Protein AF-A0A6A2FJI4-F1 (afdb_monomer)

Mean predicted aligned error: 9.64 Å

pLDDT: mean 83.91, std 12.9, range [42.88, 96.94]

Structure (mmCIF, N/CA/C/O backbone):
data_AF-A0A6A2FJI4-F1
#
_entry.id   AF-A0A6A2FJI4-F1
#
loop_
_atom_site.group_PDB
_atom_site.id
_atom_site.type_symbol
_atom_site.label_atom_id
_atom_site.label_alt_id
_atom_site.label_comp_id
_atom_site.label_asym_id
_atom_site.label_entity_id
_atom_site.label_seq_id
_atom_site.pdbx_PDB_ins_code
_atom_site.Cartn_x
_atom_site.Cartn_y
_atom_site.Cartn_z
_atom_site.occupancy
_atom_site.B_iso_or_equiv
_atom_site.auth_seq_id
_atom_site.auth_comp_id
_atom_site.auth_asym_id
_atom_site.auth_atom_id
_atom_site.pdbx_PDB_model_num
ATOM 1 N N . MET A 1 1 ? -4.554 -25.096 54.779 1.00 56.88 1 MET A N 1
ATOM 2 C CA . MET A 1 1 ? -3.918 -25.429 53.483 1.00 56.88 1 MET A CA 1
ATOM 3 C C . MET A 1 1 ? -4.768 -25.058 52.264 1.00 56.88 1 MET A C 1
ATOM 5 O O . MET A 1 1 ? -4.231 -24.410 51.380 1.00 56.88 1 MET A O 1
ATOM 9 N N . ASN A 1 2 ? -6.082 -25.329 52.229 1.00 62.34 2 ASN A N 1
ATOM 10 C CA . ASN A 1 2 ? -6.928 -25.028 51.051 1.00 62.34 2 ASN A CA 1
ATOM 11 C C . ASN A 1 2 ? -7.016 -23.546 50.633 1.00 62.34 2 ASN A C 1
ATOM 13 O O . ASN A 1 2 ? -7.131 -23.261 49.446 1.00 62.34 2 ASN A O 1
ATOM 17 N N . LYS A 1 3 ? -6.931 -22.590 51.570 1.00 61.97 3 LYS A N 1
ATOM 18 C CA . LYS A 1 3 ? -7.016 -21.152 51.240 1.00 61.97 3 LYS A CA 1
ATOM 19 C C . LYS A 1 3 ? -5.786 -20.632 50.477 1.00 61.97 3 LYS A C 1
ATOM 21 O O . LYS A 1 3 ? -5.930 -19.768 49.625 1.00 61.97 3 LYS A O 1
ATOM 26 N N . LEU A 1 4 ? -4.601 -21.190 50.738 1.00 69.12 4 LEU A N 1
ATOM 27 C CA . LEU A 1 4 ? -3.344 -20.806 50.076 1.00 69.12 4 LEU A CA 1
ATOM 28 C C . LEU A 1 4 ? -3.299 -21.278 48.616 1.00 69.12 4 LEU A C 1
ATOM 30 O O . LEU A 1 4 ? -2.853 -20.541 47.744 1.00 69.12 4 LEU A O 1
ATOM 34 N N . ILE A 1 5 ? -3.840 -22.470 48.349 1.00 74.38 5 ILE A N 1
ATOM 35 C CA . ILE A 1 5 ? -3.966 -23.017 46.992 1.00 74.38 5 ILE A CA 1
ATOM 36 C C . ILE A 1 5 ? -4.953 -22.175 46.174 1.00 74.38 5 ILE A C 1
ATOM 38 O O . ILE A 1 5 ? -4.666 -21.837 45.031 1.00 74.38 5 ILE A O 1
ATOM 42 N N . LEU A 1 6 ? -6.076 -21.761 46.771 1.00 72.69 6 LEU A N 1
ATOM 43 C CA . LEU A 1 6 ? -7.066 -20.922 46.091 1.00 72.69 6 LEU A CA 1
ATOM 44 C C . LEU A 1 6 ? -6.489 -19.550 45.693 1.00 72.69 6 LEU A C 1
ATOM 46 O O . LEU A 1 6 ? -6.691 -19.105 44.567 1.00 72.69 6 LEU A O 1
ATOM 50 N N . PHE A 1 7 ? -5.719 -18.910 46.580 1.00 73.88 7 PHE A N 1
ATOM 51 C CA . PHE A 1 7 ? -5.035 -17.649 46.269 1.00 73.88 7 PHE A CA 1
ATOM 52 C C . PHE A 1 7 ? -3.967 -17.810 45.180 1.00 73.88 7 PHE A C 1
ATOM 54 O O . PHE A 1 7 ? -3.867 -16.955 44.302 1.00 73.88 7 PHE A O 1
ATOM 61 N N . ALA A 1 8 ? -3.212 -18.912 45.192 1.00 75.38 8 ALA A N 1
ATOM 62 C CA . ALA A 1 8 ? -2.216 -19.201 44.162 1.00 75.38 8 ALA A CA 1
ATOM 63 C C . ALA A 1 8 ? -2.857 -19.424 42.779 1.00 75.38 8 ALA A C 1
ATOM 65 O O . ALA A 1 8 ? -2.338 -18.936 41.778 1.00 75.38 8 ALA A O 1
ATOM 66 N N . VAL A 1 9 ? -4.014 -20.093 42.719 1.00 74.38 9 VAL A N 1
ATOM 67 C CA . VAL A 1 9 ? -4.762 -20.305 41.468 1.00 74.38 9 VAL A CA 1
ATOM 68 C C . VAL A 1 9 ? -5.329 -18.988 40.930 1.00 74.38 9 VAL A C 1
ATOM 70 O O . VAL A 1 9 ? -5.191 -18.707 39.743 1.00 74.38 9 VAL A O 1
ATOM 73 N N . ILE A 1 10 ? -5.900 -18.135 41.788 1.00 72.38 10 ILE A N 1
ATOM 74 C CA . ILE A 1 10 ? -6.424 -16.821 41.375 1.00 72.38 10 ILE A CA 1
ATOM 75 C C . ILE A 1 10 ? -5.291 -15.910 40.872 1.00 72.38 10 ILE A C 1
ATOM 77 O O . ILE A 1 10 ? -5.450 -15.243 39.850 1.00 72.38 10 ILE A O 1
ATOM 81 N N . ALA A 1 11 ? -4.129 -15.922 41.533 1.00 69.88 11 ALA A N 1
ATOM 82 C CA . ALA A 1 11 ? -2.954 -15.169 41.094 1.00 69.88 11 ALA A CA 1
ATOM 83 C C . ALA A 1 11 ? -2.389 -15.683 39.756 1.00 69.88 11 ALA A C 1
ATOM 85 O O . ALA A 1 11 ? -2.014 -14.879 38.905 1.00 69.88 11 ALA A O 1
ATOM 86 N N . ALA A 1 12 ? -2.382 -17.003 39.531 1.00 67.00 12 ALA A N 1
ATOM 87 C CA . ALA A 1 12 ? -1.948 -17.600 38.267 1.00 67.00 12 ALA A CA 1
ATOM 88 C C . ALA A 1 12 ? -2.896 -17.265 37.100 1.00 67.00 12 ALA A C 1
ATOM 90 O O . ALA A 1 12 ? -2.434 -16.992 35.994 1.00 67.00 12 ALA A O 1
ATOM 91 N N . ILE A 1 13 ? -4.210 -17.216 37.347 1.00 65.12 13 ILE A N 1
ATOM 92 C CA . ILE A 1 13 ? -5.204 -16.800 36.343 1.00 65.12 13 ILE A CA 1
ATOM 93 C C . ILE A 1 13 ? -5.058 -15.303 36.026 1.00 65.12 13 ILE A C 1
ATOM 95 O O . ILE A 1 13 ? -5.094 -14.918 34.860 1.00 65.12 13 ILE A O 1
ATOM 99 N N . ALA A 1 14 ? -4.829 -14.457 37.037 1.00 62.66 14 ALA A N 1
ATOM 100 C CA . ALA A 1 14 ? -4.608 -13.024 36.833 1.00 62.66 14 ALA A CA 1
ATOM 101 C C . ALA A 1 14 ? -3.304 -12.729 36.064 1.00 62.66 14 ALA A C 1
ATOM 103 O O . ALA A 1 14 ? -3.294 -11.856 35.198 1.00 62.66 14 ALA A O 1
ATOM 104 N N . ALA A 1 15 ? -2.232 -13.488 36.324 1.00 59.94 15 ALA A N 1
ATOM 105 C CA . ALA A 1 15 ? -0.965 -13.383 35.595 1.00 59.94 15 ALA A CA 1
ATOM 106 C C . ALA A 1 15 ? -1.047 -13.940 34.159 1.00 59.94 15 ALA A C 1
ATOM 108 O O . ALA A 1 15 ? -0.349 -13.459 33.271 1.00 59.94 15 ALA A O 1
ATOM 109 N N . GLY A 1 16 ? -1.926 -14.915 33.898 1.00 50.34 16 GLY A N 1
ATOM 110 C CA . GLY A 1 16 ? -2.187 -15.428 32.548 1.00 50.34 16 GLY A CA 1
ATOM 111 C C . GLY A 1 16 ? -2.936 -14.445 31.637 1.00 50.34 16 GLY A C 1
ATOM 112 O O . GLY A 1 16 ? -2.845 -14.553 30.416 1.00 50.34 16 GLY A O 1
ATOM 113 N N . CYS A 1 17 ? -3.638 -13.462 32.212 1.00 53.06 17 CYS A N 1
ATOM 114 C CA . CYS A 1 17 ? -4.408 -12.457 31.471 1.00 53.06 17 CYS A CA 1
ATOM 115 C C . CYS A 1 17 ? -3.603 -11.213 31.067 1.00 53.06 17 CYS A C 1
ATOM 117 O O . CYS A 1 17 ? -4.134 -10.354 30.365 1.00 53.06 17 CYS A O 1
ATOM 119 N N . THR A 1 18 ? -2.324 -11.100 31.435 1.00 51.19 18 THR A N 1
ATOM 120 C CA . THR A 1 18 ? -1.439 -10.058 30.892 1.00 51.19 18 THR A CA 1
ATOM 121 C C . THR A 1 18 ? -0.769 -10.542 29.610 1.00 51.19 18 THR A C 1
ATOM 123 O O . THR A 1 18 ? 0.448 -10.462 29.458 1.00 51.19 18 THR A O 1
ATOM 126 N N . GLN A 1 19 ? -1.551 -11.053 28.655 1.00 49.91 19 GLN A N 1
ATOM 127 C CA . GLN A 1 19 ? -1.102 -11.016 27.269 1.00 49.91 19 GLN A CA 1
ATOM 128 C C . GLN A 1 19 ? -1.129 -9.554 26.855 1.00 49.91 19 GLN A C 1
ATOM 130 O O . GLN A 1 19 ? -2.171 -8.960 26.589 1.00 49.91 19 GLN A O 1
ATOM 135 N N . GLN A 1 20 ? 0.056 -8.963 26.900 1.00 42.88 20 GLN A N 1
ATOM 136 C CA . GLN A 1 20 ? 0.358 -7.629 26.435 1.00 42.88 20 GLN A CA 1
ATOM 137 C C . GLN A 1 20 ? -0.065 -7.560 24.962 1.00 42.88 20 GLN A C 1
ATOM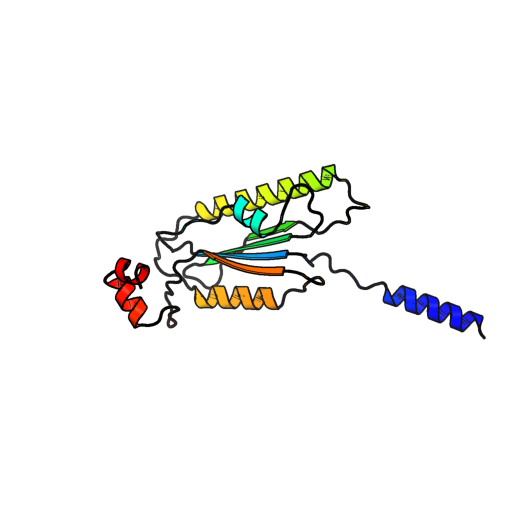 139 O O . GLN A 1 20 ? 0.674 -7.976 24.073 1.00 42.88 20 GLN A O 1
ATOM 144 N N . HIS A 1 21 ? -1.297 -7.112 24.705 1.00 43.62 21 HIS A N 1
ATOM 145 C CA . HIS A 1 21 ? -1.749 -6.779 23.363 1.00 43.62 21 HIS A CA 1
ATOM 146 C C . HIS A 1 21 ? -0.811 -5.681 22.878 1.00 43.62 21 HIS A C 1
ATOM 148 O O . HIS A 1 21 ? -0.908 -4.531 23.306 1.00 43.62 21 HIS A O 1
ATOM 154 N N . SER A 1 22 ? 0.159 -6.054 22.047 1.00 49.12 22 SER A N 1
ATOM 155 C CA . SER A 1 22 ? 1.077 -5.103 21.448 1.00 49.12 22 SER A CA 1
ATOM 156 C C . SER A 1 22 ? 0.238 -4.063 20.714 1.00 49.12 22 SER A C 1
ATOM 158 O O . SER A 1 22 ? -0.511 -4.406 19.792 1.00 49.12 22 SER A O 1
ATOM 160 N N . SER A 1 23 ? 0.368 -2.800 21.119 1.00 54.75 23 SER A N 1
ATOM 161 C CA . SER A 1 23 ? -0.319 -1.645 20.528 1.00 54.75 23 SER A CA 1
ATOM 162 C C . SER A 1 23 ? -0.010 -1.437 19.038 1.00 54.75 23 SER A C 1
ATOM 164 O O . SER A 1 23 ? -0.599 -0.563 18.413 1.00 54.75 23 SER A O 1
ATOM 166 N N . ASP A 1 24 ? 0.898 -2.237 18.474 1.00 64.19 24 ASP A N 1
ATOM 167 C CA . ASP A 1 24 ? 1.302 -2.243 17.067 1.00 64.19 24 ASP A CA 1
ATOM 168 C C . ASP A 1 24 ? 0.703 -3.400 16.242 1.00 64.19 24 ASP A C 1
ATOM 170 O O . ASP A 1 24 ? 1.120 -3.613 15.107 1.00 64.19 24 ASP A O 1
ATOM 174 N N . SER A 1 25 ? -0.264 -4.160 16.772 1.00 76.38 25 SER A N 1
ATOM 175 C CA . SER A 1 25 ? -0.998 -5.149 15.963 1.00 76.38 25 SER A CA 1
ATOM 176 C C . SER A 1 25 ? -2.204 -4.509 15.267 1.00 76.38 25 SER A C 1
ATOM 178 O O . SER A 1 25 ? -3.032 -3.859 15.907 1.00 76.38 25 SER A O 1
ATOM 180 N N . PHE A 1 26 ? -2.305 -4.702 13.952 1.00 89.44 26 PHE A N 1
ATOM 181 C CA . PHE A 1 26 ? -3.394 -4.183 13.121 1.00 89.44 26 PHE A CA 1
ATOM 182 C C . PHE A 1 26 ? -4.246 -5.330 12.584 1.00 89.44 26 PHE A C 1
ATOM 184 O O . PHE A 1 26 ? -3.744 -6.428 12.351 1.00 89.44 26 PHE A O 1
ATOM 191 N N . ASP A 1 27 ? -5.537 -5.072 12.380 1.00 92.06 27 ASP A N 1
ATOM 192 C CA . ASP A 1 27 ? -6.448 -6.040 11.767 1.00 92.06 27 ASP A CA 1
ATOM 193 C C . ASP A 1 27 ? -6.238 -6.100 10.241 1.00 92.06 27 ASP A C 1
ATOM 195 O O . ASP A 1 27 ? -6.460 -7.139 9.619 1.00 92.06 27 ASP A O 1
ATOM 199 N N . ILE A 1 28 ? -5.737 -5.013 9.641 1.00 93.56 28 ILE A N 1
ATOM 200 C CA . ILE A 1 28 ? -5.249 -4.995 8.263 1.00 93.56 28 ILE A CA 1
ATOM 201 C C . ILE A 1 28 ? -3.909 -4.270 8.136 1.00 93.56 28 ILE A C 1
ATOM 203 O O . ILE A 1 28 ? -3.729 -3.146 8.608 1.00 93.56 28 ILE A O 1
ATOM 207 N N . GLU A 1 29 ? -2.972 -4.918 7.454 1.00 94.25 29 GLU A N 1
ATOM 208 C CA . GLU A 1 29 ? -1.691 -4.353 7.055 1.00 94.25 29 GLU A CA 1
ATOM 209 C C . GLU A 1 29 ? -1.560 -4.381 5.538 1.00 94.25 29 GLU A C 1
ATOM 211 O O . GLU A 1 29 ? -1.502 -5.444 4.916 1.00 94.25 29 GLU A O 1
ATOM 216 N N . LEU A 1 30 ? -1.491 -3.196 4.949 1.00 95.75 30 LEU A N 1
ATOM 217 C CA . LEU A 1 30 ? -1.353 -2.988 3.524 1.00 95.75 30 LEU A CA 1
ATOM 218 C C . LEU A 1 30 ? 0.018 -2.383 3.227 1.00 95.75 30 LEU A C 1
ATOM 220 O O . LEU A 1 30 ? 0.384 -1.345 3.776 1.00 95.75 30 LEU A O 1
ATOM 224 N N . VAL A 1 31 ? 0.769 -3.020 2.339 1.00 96.50 31 VAL A N 1
ATOM 225 C CA . VAL A 1 31 ? 1.966 -2.445 1.727 1.00 96.50 31 VAL A CA 1
ATOM 226 C C . VAL A 1 31 ? 1.633 -2.117 0.280 1.00 96.50 31 VAL A C 1
ATOM 228 O O . VAL A 1 31 ? 1.157 -2.980 -0.447 1.00 96.50 31 VAL A O 1
ATOM 231 N N . VAL A 1 32 ? 1.852 -0.875 -0.127 1.00 96.88 32 VAL A N 1
ATOM 232 C CA . VAL A 1 32 ? 1.610 -0.388 -1.483 1.00 96.88 32 VAL A CA 1
ATOM 233 C C . VAL A 1 32 ? 2.956 -0.033 -2.088 1.00 96.88 32 VAL A C 1
ATOM 235 O O . VAL A 1 32 ? 3.616 0.900 -1.632 1.00 96.88 32 VAL A O 1
ATOM 238 N N . LEU A 1 33 ? 3.379 -0.806 -3.079 1.00 95.31 33 LEU A N 1
ATOM 239 C CA . LEU A 1 33 ? 4.573 -0.533 -3.865 1.00 95.31 33 LEU A CA 1
ATOM 240 C C . LEU A 1 33 ? 4.167 0.274 -5.091 1.00 95.31 33 LEU A C 1
ATOM 242 O O . LEU A 1 33 ? 3.204 -0.091 -5.763 1.00 95.31 33 LEU A O 1
ATOM 246 N N . VAL A 1 34 ? 4.876 1.365 -5.362 1.00 93.94 34 VAL A N 1
ATOM 247 C CA . VAL A 1 34 ? 4.578 2.260 -6.487 1.00 93.94 34 VAL A CA 1
ATOM 248 C C . VAL A 1 34 ? 5.854 2.501 -7.273 1.00 93.94 34 VAL A C 1
ATOM 250 O O . VAL A 1 34 ? 6.788 3.100 -6.744 1.00 93.94 34 VAL A O 1
ATOM 253 N N . ASP A 1 35 ? 5.911 2.034 -8.513 1.00 91.19 35 ASP A N 1
ATOM 254 C CA . ASP A 1 35 ? 7.052 2.246 -9.395 1.00 91.19 35 ASP A CA 1
ATOM 255 C C . ASP A 1 35 ? 7.035 3.638 -10.000 1.00 91.19 35 ASP A C 1
ATOM 257 O O . ASP A 1 35 ? 6.430 3.892 -11.032 1.00 91.19 35 ASP A O 1
ATOM 261 N N . ILE A 1 36 ? 7.737 4.558 -9.344 1.00 89.06 36 ILE A N 1
ATOM 262 C CA . ILE A 1 36 ? 7.799 5.954 -9.781 1.00 89.06 36 ILE A CA 1
ATOM 263 C C . ILE A 1 36 ? 8.696 6.151 -11.014 1.00 89.06 36 ILE A C 1
ATOM 265 O O . ILE A 1 36 ? 8.913 7.290 -11.427 1.00 89.06 36 ILE A O 1
ATOM 269 N N . THR A 1 37 ? 9.264 5.074 -11.566 1.00 86.06 37 THR A N 1
ATOM 270 C CA . THR A 1 37 ? 10.040 5.097 -12.814 1.00 86.06 37 THR A CA 1
ATOM 271 C C . THR A 1 37 ? 9.223 4.658 -14.030 1.00 86.06 37 THR A C 1
ATOM 273 O O . THR A 1 37 ? 9.640 4.930 -15.159 1.00 86.06 37 THR A O 1
ATOM 276 N N . ASP A 1 38 ? 8.052 4.054 -13.808 1.00 85.62 38 ASP A N 1
ATOM 277 C CA . ASP A 1 38 ? 7.098 3.682 -14.852 1.00 85.62 38 ASP A CA 1
ATOM 278 C C . ASP A 1 38 ? 6.466 4.947 -15.468 1.00 85.62 38 ASP A C 1
ATOM 280 O O . ASP A 1 38 ? 5.893 5.802 -14.786 1.00 85.62 38 ASP A O 1
ATOM 284 N N . GLN A 1 39 ? 6.599 5.081 -16.790 1.00 79.00 39 GLN A N 1
ATOM 285 C CA . GLN A 1 39 ? 6.128 6.241 -17.557 1.00 79.00 39 GLN A CA 1
ATOM 286 C C . GLN A 1 39 ? 4.610 6.253 -17.762 1.00 79.00 39 GLN A C 1
ATOM 288 O O . GLN A 1 39 ? 4.031 7.302 -18.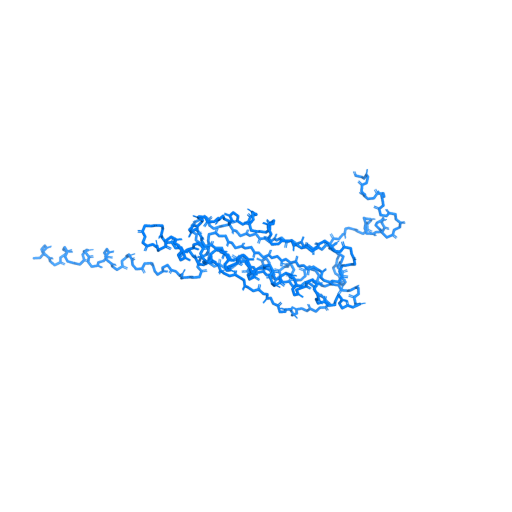051 1.00 79.00 39 GLN A O 1
ATOM 293 N N . HIS A 1 40 ? 3.973 5.094 -17.631 1.00 81.56 40 HIS A N 1
ATOM 294 C CA . HIS A 1 40 ? 2.543 4.886 -17.811 1.00 81.56 40 HIS A CA 1
ATOM 295 C C . HIS A 1 40 ? 1.847 4.560 -16.486 1.00 81.56 40 HIS A C 1
ATOM 297 O O . HIS A 1 40 ? 0.696 4.119 -16.480 1.00 81.56 40 HIS A O 1
ATOM 303 N N . LEU A 1 41 ? 2.525 4.829 -15.364 1.00 83.56 41 LEU A N 1
ATOM 304 C CA . LEU A 1 41 ? 2.030 4.536 -14.032 1.00 83.56 41 LEU A CA 1
ATOM 305 C C . LEU A 1 41 ? 0.671 5.196 -13.774 1.00 83.56 41 LEU A C 1
ATOM 307 O O . LEU A 1 41 ? 0.516 6.421 -13.790 1.00 83.56 41 LEU A O 1
ATOM 311 N N . ILE A 1 42 ? -0.295 4.364 -13.397 1.00 86.25 42 ILE A N 1
ATOM 312 C CA . ILE A 1 42 ? -1.525 4.812 -12.754 1.00 86.25 42 ILE A CA 1
ATOM 313 C C . ILE A 1 42 ? -1.257 4.866 -11.252 1.00 86.25 42 ILE A C 1
ATOM 315 O O . ILE A 1 42 ? -1.077 3.836 -10.603 1.00 86.25 42 ILE A O 1
ATOM 319 N N . TYR A 1 43 ? -1.216 6.073 -10.689 1.00 89.94 43 TYR A N 1
ATOM 320 C CA . TYR A 1 43 ? -0.985 6.239 -9.258 1.00 89.94 43 TYR A CA 1
ATOM 321 C C . TYR A 1 43 ? -2.164 5.696 -8.437 1.00 89.94 43 TYR A C 1
ATOM 323 O O . TYR A 1 43 ? -3.319 5.936 -8.801 1.00 89.94 43 TYR A O 1
ATOM 331 N N . PRO A 1 44 ? -1.900 5.020 -7.303 1.00 93.56 44 PRO A N 1
ATOM 332 C CA . PRO A 1 44 ? -2.958 4.622 -6.387 1.00 93.56 44 PRO A CA 1
ATOM 333 C C . PRO A 1 44 ? -3.698 5.841 -5.844 1.00 93.56 44 PRO A C 1
ATOM 335 O O . PRO A 1 44 ? -3.083 6.825 -5.424 1.00 93.56 44 PRO A O 1
ATOM 338 N N . ASP A 1 45 ? -5.019 5.738 -5.765 1.00 93.12 45 ASP A N 1
ATOM 339 C CA . ASP A 1 45 ? -5.852 6.724 -5.097 1.00 93.12 45 ASP A CA 1
ATOM 340 C C . ASP A 1 45 ? -6.180 6.285 -3.661 1.00 93.12 45 ASP A C 1
ATOM 342 O O . ASP A 1 45 ? -6.301 5.100 -3.335 1.00 93.12 45 ASP A O 1
ATOM 346 N N . ALA A 1 46 ? -6.312 7.262 -2.764 1.00 95.19 46 ALA A N 1
ATOM 347 C CA . ALA A 1 46 ? -6.559 6.972 -1.357 1.00 95.19 46 ALA A CA 1
ATOM 348 C C . ALA A 1 46 ? -7.917 6.299 -1.128 1.00 95.19 46 ALA A C 1
ATOM 350 O O . ALA A 1 46 ? -8.030 5.497 -0.207 1.00 95.19 46 ALA A O 1
ATOM 351 N N . ILE A 1 47 ? -8.934 6.615 -1.934 1.00 94.94 47 ILE A N 1
ATOM 352 C CA . ILE A 1 47 ? -10.296 6.107 -1.742 1.00 94.94 47 ILE A CA 1
ATOM 353 C C . ILE A 1 47 ? -10.300 4.594 -1.968 1.00 94.94 47 ILE A C 1
ATOM 355 O O . ILE A 1 47 ? -10.663 3.855 -1.056 1.00 94.94 47 ILE A O 1
ATOM 359 N N . THR A 1 48 ? -9.771 4.130 -3.099 1.00 94.56 48 THR A N 1
ATOM 360 C CA . THR A 1 48 ? -9.643 2.708 -3.433 1.00 94.56 48 THR A CA 1
ATOM 361 C C . THR A 1 48 ? -8.816 1.956 -2.396 1.00 94.56 48 THR A C 1
ATOM 363 O O . THR A 1 48 ? -9.202 0.868 -1.971 1.00 94.56 48 THR A O 1
ATOM 366 N N . LEU A 1 49 ? -7.693 2.519 -1.930 1.00 96.12 49 LEU A N 1
ATOM 367 C CA . LEU A 1 49 ? -6.875 1.861 -0.904 1.00 96.12 49 LEU A CA 1
ATOM 368 C C . LEU A 1 49 ? -7.605 1.748 0.443 1.00 96.12 49 LEU A C 1
ATOM 370 O O . LEU A 1 49 ? -7.485 0.723 1.118 1.00 96.12 49 LEU A O 1
ATOM 374 N N . LEU A 1 50 ? -8.360 2.776 0.841 1.00 95.44 50 LEU A N 1
ATOM 375 C CA . LEU A 1 50 ? -9.159 2.768 2.070 1.00 95.44 50 LEU A CA 1
ATOM 376 C C . LEU A 1 50 ? -10.319 1.774 1.973 1.00 95.44 50 LEU A C 1
ATOM 378 O O . LEU A 1 50 ? -10.524 0.999 2.907 1.00 95.44 50 LEU A O 1
ATOM 382 N N . GLU A 1 51 ? -11.028 1.744 0.844 1.00 93.75 51 GLU A N 1
ATOM 383 C CA . GLU A 1 51 ? -12.093 0.776 0.566 1.00 93.75 51 GLU A CA 1
ATOM 384 C C . GLU A 1 51 ? -11.560 -0.655 0.569 1.00 93.75 51 GLU A C 1
ATOM 386 O O . GLU A 1 51 ? -12.110 -1.525 1.247 1.00 93.75 51 GLU A O 1
ATOM 391 N N . PHE A 1 52 ? -10.429 -0.895 -0.099 1.00 92.81 52 PHE A N 1
ATOM 392 C CA . PHE A 1 52 ? -9.763 -2.192 -0.091 1.00 92.81 52 PHE A CA 1
ATOM 393 C C . PHE A 1 52 ? -9.353 -2.608 1.325 1.00 92.81 52 PHE A C 1
ATOM 395 O O . PHE A 1 52 ? -9.482 -3.781 1.695 1.00 92.81 52 PHE A O 1
ATOM 402 N N . ALA A 1 53 ? -8.886 -1.654 2.134 1.00 92.75 53 ALA A N 1
ATOM 403 C CA . ALA A 1 53 ? -8.565 -1.866 3.539 1.00 92.75 53 ALA A CA 1
ATOM 404 C C . ALA A 1 53 ? -9.811 -2.013 4.443 1.00 92.75 53 ALA A C 1
ATOM 406 O O . ALA A 1 53 ? -9.675 -2.281 5.636 1.00 92.75 53 ALA A O 1
ATOM 407 N N . GLY A 1 54 ? -11.021 -1.853 3.899 1.00 92.31 54 GLY A N 1
ATOM 408 C CA . GLY A 1 54 ? -12.281 -1.910 4.639 1.00 92.31 54 GLY A CA 1
ATOM 409 C C . GLY A 1 54 ? -12.496 -0.727 5.584 1.00 92.31 54 GLY A C 1
ATOM 410 O O . GLY A 1 54 ? -13.324 -0.818 6.488 1.00 92.31 54 GLY A O 1
ATOM 411 N N . VAL A 1 55 ? -11.747 0.367 5.415 1.00 91.44 55 VAL A N 1
ATOM 412 C CA . VAL A 1 55 ? -11.787 1.547 6.284 1.00 91.44 55 VAL A CA 1
ATOM 413 C C . VAL A 1 55 ? -13.035 2.366 5.975 1.00 91.44 55 VAL A C 1
ATOM 415 O O . VAL A 1 55 ? -13.114 3.071 4.975 1.00 91.44 55 VAL A O 1
ATOM 418 N N . THR A 1 56 ? -14.011 2.291 6.874 1.00 88.12 56 THR A N 1
ATOM 419 C CA . THR A 1 56 ? -15.256 3.068 6.822 1.00 88.12 56 THR A CA 1
ATOM 420 C C . THR A 1 56 ? -15.300 4.107 7.944 1.00 88.12 56 THR A C 1
ATOM 422 O O . THR A 1 56 ? -14.495 4.071 8.873 1.00 88.12 56 THR A O 1
ATOM 425 N N . ALA A 1 57 ? -16.259 5.037 7.898 1.00 78.19 57 ALA A N 1
ATOM 426 C CA . ALA A 1 57 ? -16.389 6.094 8.908 1.00 78.19 57 ALA A 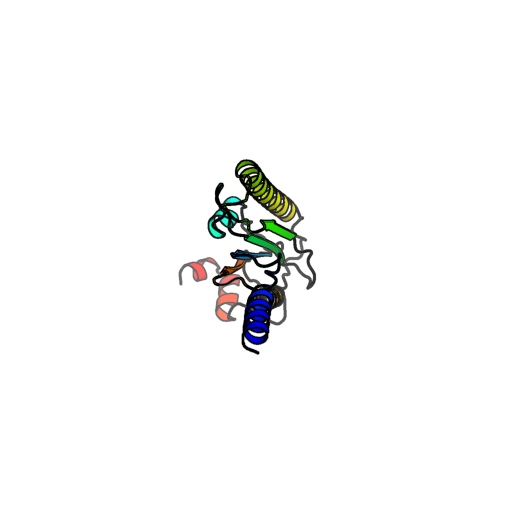CA 1
ATOM 427 C C . ALA A 1 57 ? -16.588 5.571 10.348 1.00 78.19 57 ALA A C 1
ATOM 429 O O . ALA A 1 57 ? -16.196 6.251 11.297 1.00 78.19 57 ALA A O 1
ATOM 430 N N . ASP A 1 58 ? -17.162 4.375 10.504 1.00 80.00 58 ASP A N 1
ATOM 431 C CA . ASP A 1 58 ? -17.505 3.769 11.797 1.00 80.00 58 ASP A CA 1
ATOM 432 C C . A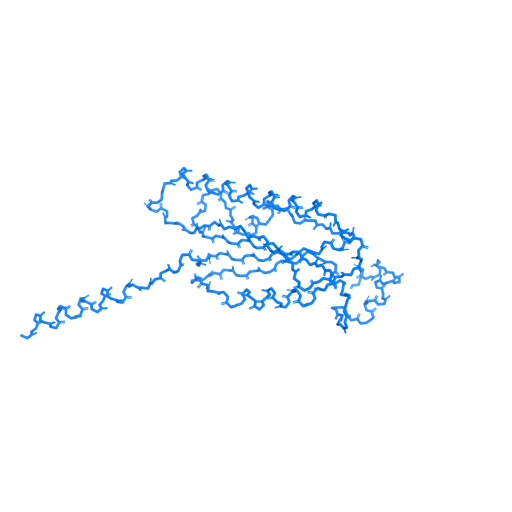SP A 1 58 ? -16.627 2.547 12.139 1.00 80.00 58 ASP A C 1
ATOM 434 O O . ASP A 1 58 ? -16.945 1.769 13.039 1.00 80.00 58 ASP A O 1
ATOM 438 N N . ILE A 1 59 ? -15.505 2.356 11.436 1.00 88.88 59 ILE A N 1
ATOM 439 C CA . ILE A 1 59 ? -14.584 1.247 11.708 1.00 88.88 59 ILE A CA 1
ATOM 440 C C . ILE A 1 59 ? -13.898 1.414 13.066 1.00 88.88 59 ILE A C 1
ATOM 442 O O . ILE A 1 59 ? -13.368 2.478 13.376 1.00 88.88 59 ILE A O 1
ATOM 446 N N . TYR A 1 60 ? -13.807 0.334 13.841 1.00 92.12 60 TYR A N 1
ATOM 447 C CA . TYR A 1 60 ? -13.032 0.268 15.093 1.00 92.12 60 TYR A CA 1
ATOM 448 C C . TYR A 1 60 ? -11.755 -0.572 14.974 1.00 92.12 60 TYR A C 1
ATOM 450 O O . TYR A 1 60 ? -10.861 -0.478 15.816 1.00 92.12 60 TYR A O 1
ATOM 458 N N . ALA A 1 61 ? -11.666 -1.369 13.911 1.00 91.06 61 ALA A N 1
ATOM 459 C CA . ALA A 1 61 ? -10.487 -2.143 13.570 1.00 91.06 61 ALA A CA 1
ATOM 460 C C . ALA A 1 61 ? -9.280 -1.231 13.288 1.00 91.06 61 ALA A C 1
ATOM 462 O O . ALA A 1 61 ? -9.423 -0.076 12.865 1.00 91.06 61 ALA A O 1
ATOM 463 N N . GLY A 1 62 ? -8.091 -1.761 13.559 1.00 92.38 62 GLY A N 1
ATOM 464 C CA . GLY A 1 62 ? -6.832 -1.101 13.261 1.00 92.38 62 GLY A CA 1
ATOM 465 C C . GLY A 1 62 ? -6.402 -1.348 11.818 1.00 92.38 62 GLY A C 1
ATOM 466 O O . GLY A 1 62 ? -6.471 -2.479 11.341 1.00 92.38 62 GLY A O 1
ATOM 467 N N . ALA A 1 63 ? -5.908 -0.308 11.151 1.00 94.38 63 ALA A N 1
ATOM 468 C CA . ALA A 1 63 ? -5.359 -0.384 9.803 1.00 94.38 63 ALA A CA 1
ATOM 469 C C . ALA A 1 63 ? -3.964 0.244 9.747 1.00 94.38 63 ALA A C 1
ATOM 471 O O . ALA A 1 63 ? -3.699 1.268 10.374 1.00 94.38 63 ALA A O 1
ATOM 472 N N . CYS A 1 64 ? -3.073 -0.355 8.971 1.00 94.69 64 CYS A N 1
ATOM 473 C CA . CYS A 1 64 ? -1.736 0.157 8.720 1.00 94.69 64 CYS A CA 1
ATOM 474 C C . CYS A 1 64 ? -1.486 0.125 7.218 1.00 94.69 64 CYS A C 1
ATOM 476 O O . CYS A 1 64 ? -1.561 -0.939 6.609 1.00 94.69 64 CYS A O 1
ATOM 478 N N . ILE A 1 65 ? -1.212 1.284 6.624 1.00 96.44 65 ILE A N 1
ATOM 479 C CA . ILE A 1 65 ? -0.913 1.408 5.198 1.00 96.44 65 ILE A CA 1
ATOM 480 C C . ILE A 1 65 ? 0.498 1.967 5.072 1.00 96.44 65 ILE A C 1
ATOM 482 O O . ILE A 1 65 ? 0.799 3.048 5.576 1.00 96.44 65 ILE A O 1
ATOM 486 N N . THR A 1 66 ? 1.375 1.204 4.428 1.00 95.94 66 THR A N 1
ATOM 487 C CA . THR A 1 66 ? 2.755 1.595 4.137 1.00 95.94 66 THR A CA 1
ATOM 488 C C . THR A 1 66 ? 2.899 1.783 2.637 1.00 95.94 66 THR A C 1
ATOM 490 O O . THR A 1 66 ? 2.636 0.847 1.892 1.00 95.94 66 THR A O 1
ATOM 493 N N . VAL A 1 67 ? 3.332 2.956 2.192 1.00 95.81 67 VAL A N 1
ATOM 494 C CA . VAL A 1 67 ? 3.583 3.250 0.779 1.00 95.81 67 VAL A CA 1
ATOM 495 C C . VAL A 1 67 ? 5.089 3.294 0.554 1.00 95.81 67 VAL A C 1
ATOM 497 O O . VAL A 1 67 ? 5.800 3.991 1.276 1.00 95.81 67 VAL A O 1
ATOM 500 N N . ILE A 1 68 ? 5.586 2.528 -0.412 1.00 93.88 68 ILE A N 1
ATOM 501 C CA . ILE A 1 68 ? 7.014 2.391 -0.699 1.00 93.88 68 ILE A CA 1
ATOM 502 C C . ILE A 1 68 ? 7.224 2.652 -2.194 1.00 93.88 68 ILE A C 1
ATOM 504 O O . ILE A 1 68 ? 6.686 1.905 -3.014 1.00 93.88 68 ILE A O 1
ATOM 508 N N . PRO A 1 69 ? 8.002 3.676 -2.577 1.00 92.69 69 PRO A N 1
ATOM 509 C CA . PRO A 1 69 ? 8.377 3.836 -3.970 1.00 92.69 69 PRO A CA 1
ATOM 510 C C . PRO A 1 69 ? 9.350 2.731 -4.393 1.00 92.69 69 PRO A C 1
ATOM 512 O O . PRO A 1 69 ? 10.282 2.408 -3.649 1.00 92.69 69 PRO A O 1
ATOM 515 N N . ILE A 1 70 ? 9.156 2.192 -5.592 1.00 91.00 70 ILE A N 1
ATOM 516 C CA . ILE A 1 70 ? 10.163 1.429 -6.330 1.00 91.00 70 ILE A CA 1
ATOM 517 C C . ILE A 1 70 ? 10.940 2.441 -7.175 1.00 91.00 70 ILE A C 1
ATOM 519 O O . ILE A 1 70 ? 10.346 3.293 -7.834 1.00 91.00 70 ILE A O 1
ATOM 523 N N . THR A 1 71 ? 12.268 2.393 -7.094 1.00 88.56 71 THR A N 1
ATOM 524 C CA . THR A 1 71 ? 13.175 3.306 -7.803 1.00 88.56 71 THR A CA 1
ATOM 525 C C . THR A 1 71 ? 14.373 2.535 -8.355 1.00 88.56 71 THR A C 1
ATOM 527 O O . THR A 1 71 ? 14.440 1.309 -8.262 1.00 88.56 71 THR A O 1
ATOM 530 N N . ASP A 1 72 ? 15.363 3.260 -8.872 1.00 84.56 72 ASP A N 1
ATOM 531 C CA . ASP A 1 72 ? 16.664 2.747 -9.311 1.00 84.56 72 ASP A CA 1
ATOM 532 C C . ASP A 1 72 ? 17.599 2.307 -8.165 1.00 84.56 72 ASP A C 1
ATOM 534 O O . ASP A 1 72 ? 18.754 1.960 -8.415 1.00 84.56 72 ASP A O 1
ATOM 538 N N . GLY A 1 73 ? 17.143 2.348 -6.908 1.00 79.81 73 GLY A N 1
ATOM 539 C CA . GLY A 1 73 ? 17.964 2.108 -5.724 1.00 79.81 73 GLY A CA 1
ATOM 540 C C . GLY A 1 73 ? 17.275 1.238 -4.674 1.00 79.81 73 GLY A C 1
ATOM 541 O O . GLY A 1 73 ? 16.056 1.155 -4.595 1.00 79.81 73 GLY A O 1
ATOM 542 N N . ASP A 1 74 ? 18.081 0.606 -3.818 1.00 70.38 74 ASP A N 1
ATOM 543 C CA . ASP A 1 74 ? 17.609 -0.371 -2.820 1.00 70.38 74 ASP A CA 1
ATOM 544 C C . ASP A 1 74 ? 16.949 0.240 -1.571 1.00 70.38 74 ASP A C 1
ATOM 546 O O . ASP A 1 74 ? 16.356 -0.469 -0.740 1.00 70.38 74 ASP A O 1
ATOM 550 N N . TYR A 1 75 ? 17.136 1.545 -1.376 1.00 72.00 75 TYR A N 1
ATOM 551 C CA . TYR A 1 75 ? 16.687 2.271 -0.198 1.00 72.00 75 TYR A CA 1
ATOM 552 C C . TYR A 1 75 ? 15.832 3.451 -0.615 1.00 72.00 75 TYR A C 1
ATOM 554 O O . TYR A 1 75 ? 16.327 4.455 -1.121 1.00 72.00 75 TYR A O 1
ATOM 562 N N . THR A 1 76 ? 14.542 3.316 -0.343 1.00 79.81 76 THR A N 1
ATOM 563 C CA . THR A 1 76 ? 13.547 4.352 -0.561 1.00 79.81 76 THR A CA 1
ATOM 564 C C . THR A 1 76 ? 12.873 4.689 0.758 1.00 79.81 76 THR A C 1
ATOM 566 O O . THR A 1 76 ? 12.719 3.846 1.648 1.00 79.81 76 THR A O 1
ATOM 569 N N . GLU A 1 77 ? 12.523 5.960 0.919 1.00 84.25 77 GLU A N 1
ATOM 570 C CA . GLU A 1 77 ? 11.791 6.414 2.091 1.00 84.25 77 GLU A CA 1
ATOM 571 C C . GLU A 1 77 ? 10.349 5.903 2.000 1.00 84.25 77 GLU A C 1
ATOM 573 O O . GLU A 1 77 ? 9.588 6.309 1.118 1.00 84.25 77 GLU A O 1
ATOM 578 N N . ALA A 1 78 ? 10.000 4.988 2.904 1.00 89.81 78 ALA A N 1
ATOM 579 C CA . ALA A 1 78 ? 8.646 4.484 3.046 1.00 89.81 78 ALA A CA 1
ATOM 580 C C . ALA A 1 78 ? 7.805 5.456 3.870 1.00 89.81 78 ALA A C 1
ATOM 582 O O . ALA A 1 78 ? 8.222 5.926 4.930 1.00 89.81 78 ALA A O 1
ATOM 583 N N . THR A 1 79 ? 6.581 5.683 3.425 1.00 92.88 79 THR A N 1
ATOM 584 C CA . THR A 1 79 ? 5.598 6.446 4.176 1.00 92.88 79 THR A CA 1
ATOM 585 C C . THR A 1 79 ? 4.664 5.508 4.918 1.00 92.88 79 THR A C 1
ATOM 587 O O . THR A 1 79 ? 4.200 4.517 4.362 1.00 92.88 79 THR A O 1
ATOM 590 N N . LEU A 1 80 ? 4.353 5.833 6.169 1.00 93.81 80 LEU A N 1
ATOM 591 C CA . LEU A 1 80 ? 3.525 5.012 7.037 1.00 93.81 80 LEU A CA 1
ATOM 592 C C . LEU A 1 80 ? 2.327 5.805 7.562 1.00 93.81 80 LEU A C 1
ATOM 594 O O . LEU A 1 80 ? 2.499 6.810 8.246 1.00 93.81 80 LEU A O 1
ATOM 598 N N . CYS A 1 81 ? 1.123 5.302 7.306 1.00 95.38 81 CYS A N 1
ATOM 599 C CA . CYS A 1 81 ? -0.118 5.792 7.892 1.00 95.38 81 CYS A CA 1
ATOM 600 C C . CYS A 1 81 ? -0.688 4.709 8.813 1.00 95.38 81 CYS A C 1
ATOM 602 O O . CYS A 1 81 ? -0.829 3.550 8.413 1.00 95.38 81 CYS A O 1
ATOM 604 N N . LYS A 1 82 ? -1.042 5.081 10.046 1.00 94.88 82 LYS A N 1
ATOM 605 C CA . LYS A 1 82 ? -1.587 4.158 11.050 1.00 94.88 82 LYS A CA 1
ATOM 606 C C . LYS A 1 82 ? -2.939 4.646 11.552 1.00 94.88 82 LYS A C 1
ATOM 608 O O . LYS A 1 82 ? -3.082 5.791 11.965 1.00 94.88 82 LYS A O 1
ATOM 613 N N . LEU A 1 83 ? -3.892 3.730 11.615 1.00 94.88 83 LEU A N 1
ATOM 614 C CA . LEU A 1 83 ? -5.146 3.864 12.333 1.00 94.88 83 LEU A CA 1
ATOM 615 C C . LEU A 1 83 ? -5.145 2.820 13.454 1.00 94.88 83 LEU A C 1
ATOM 617 O O . LEU A 1 83 ? -5.350 1.639 13.177 1.00 94.88 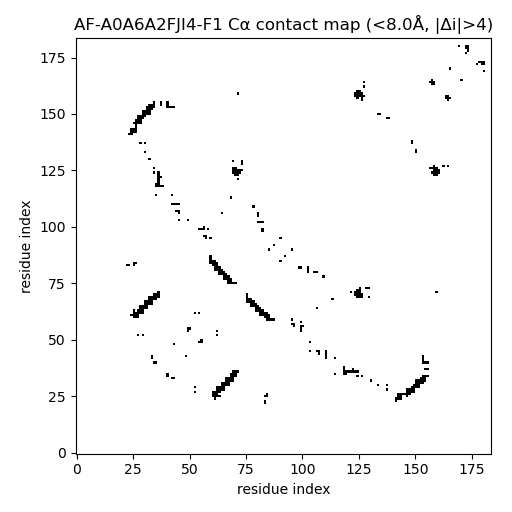83 LEU A O 1
ATOM 621 N N . PRO A 1 84 ? -4.887 3.206 14.712 1.00 92.38 84 PRO A N 1
ATOM 622 C CA . PRO A 1 84 ? -4.913 2.269 15.826 1.00 92.38 84 PRO A CA 1
ATOM 623 C C . PRO A 1 84 ? -6.295 1.629 16.009 1.00 92.38 84 PRO A C 1
ATOM 625 O O . PRO A 1 84 ? -7.330 2.262 15.759 1.00 92.38 84 PRO A O 1
ATOM 628 N N . LYS A 1 85 ? -6.298 0.379 16.477 1.00 91.50 85 LYS A N 1
ATOM 629 C CA . LYS A 1 85 ? -7.508 -0.335 16.892 1.00 91.50 85 LYS A CA 1
ATOM 630 C C . LYS A 1 85 ? -8.070 0.284 18.167 1.00 91.50 85 LYS A C 1
ATOM 632 O O . LYS A 1 85 ? -7.317 0.614 19.080 1.00 91.50 85 LYS A O 1
ATOM 637 N N . GLU A 1 86 ? -9.389 0.401 18.253 1.00 91.44 86 GLU A N 1
ATOM 638 C CA . GLU A 1 86 ? -10.073 0.911 19.443 1.00 91.44 86 GLU A CA 1
ATOM 639 C C . GLU A 1 86 ? -11.262 0.019 19.809 1.00 91.44 86 GLU A C 1
ATOM 641 O O . GLU A 1 86 ? -11.834 -0.659 18.959 1.00 91.44 86 GLU A O 1
ATOM 646 N N . ASN A 1 87 ? -11.633 -0.015 21.091 1.00 89.88 87 ASN A N 1
ATOM 647 C CA . ASN A 1 87 ? -12.784 -0.791 21.543 1.00 89.88 87 ASN A CA 1
ATOM 648 C C . ASN A 1 87 ? -14.070 0.049 21.390 1.00 89.88 87 ASN A C 1
ATOM 650 O O . ASN A 1 87 ? -14.158 1.115 22.006 1.00 89.88 87 ASN A O 1
ATOM 654 N N . PRO A 1 88 ? -15.083 -0.417 20.634 1.00 89.38 88 PRO A N 1
ATOM 655 C CA . PRO A 1 88 ? -16.325 0.326 20.410 1.00 89.38 88 PRO A CA 1
ATOM 656 C C . PRO A 1 88 ? -17.109 0.651 21.688 1.00 89.38 88 PRO A C 1
ATOM 658 O O . PRO A 1 88 ? -17.899 1.593 21.686 1.00 89.38 88 PRO A O 1
ATOM 661 N N . LEU A 1 89 ? -16.910 -0.115 22.766 1.00 91.38 89 LEU A N 1
ATOM 662 C CA . LEU A 1 89 ? -17.624 0.058 24.033 1.00 91.38 89 LEU A CA 1
ATOM 663 C C . LEU A 1 89 ? -17.051 1.184 24.900 1.00 91.38 89 LEU A C 1
ATOM 665 O O . LEU A 1 89 ? -17.776 1.744 25.716 1.00 91.38 89 LEU A O 1
ATOM 669 N N . THR A 1 90 ? -15.762 1.500 24.754 1.00 91.94 90 THR A N 1
ATOM 670 C CA . THR A 1 90 ? -15.066 2.459 25.630 1.00 91.94 90 THR A CA 1
ATOM 671 C C . THR A 1 90 ? -14.624 3.728 24.912 1.00 91.94 90 THR A C 1
ATOM 673 O O . THR A 1 90 ? -14.308 4.722 25.563 1.00 91.94 90 THR A O 1
ATOM 676 N N . VAL A 1 91 ? -14.587 3.719 23.579 1.00 92.62 91 VAL A N 1
ATOM 677 C CA . VAL A 1 91 ? -14.081 4.844 22.793 1.00 92.62 91 VAL A CA 1
ATOM 678 C C . VAL A 1 91 ? -15.132 5.937 22.586 1.00 92.62 91 VAL A C 1
ATOM 680 O O . VAL A 1 91 ? -16.313 5.675 22.353 1.00 92.62 91 VAL A O 1
ATOM 683 N N . ASN A 1 92 ? -14.682 7.192 22.588 1.00 94.00 92 ASN A N 1
ATOM 684 C CA . ASN A 1 92 ? -15.498 8.313 22.137 1.00 94.00 92 ASN A CA 1
ATOM 685 C C . ASN A 1 92 ? -15.715 8.228 20.612 1.00 94.00 92 ASN A C 1
ATOM 687 O O . ASN A 1 92 ? -14.760 8.276 19.833 1.00 94.00 92 ASN A O 1
ATOM 691 N N . LYS A 1 93 ? -16.979 8.125 20.186 1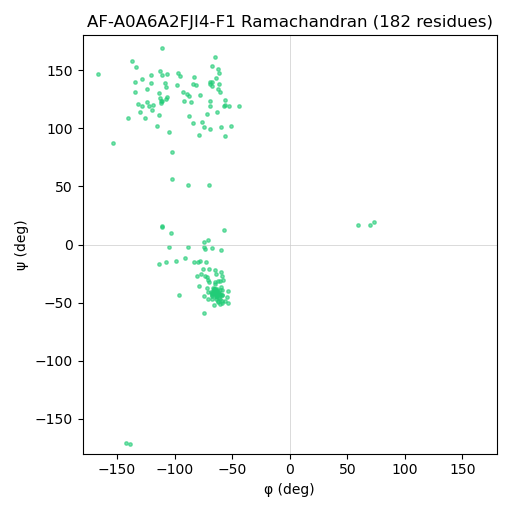.00 93.12 93 LYS A N 1
ATOM 692 C CA . LYS A 1 93 ? -17.357 7.943 18.775 1.00 93.12 93 LYS A CA 1
ATOM 693 C C . LYS A 1 93 ? -16.989 9.134 17.888 1.00 93.12 93 LYS A C 1
ATOM 695 O O . LYS A 1 93 ? -16.550 8.930 16.759 1.00 93.12 93 LYS A O 1
ATOM 700 N N . ASP A 1 94 ? -17.123 10.358 18.386 1.00 94.00 94 ASP A N 1
ATOM 701 C CA . ASP A 1 94 ? -16.799 11.558 17.609 1.00 94.00 94 ASP A CA 1
ATOM 702 C C . ASP A 1 94 ? -15.290 11.692 17.417 1.00 94.00 94 ASP A C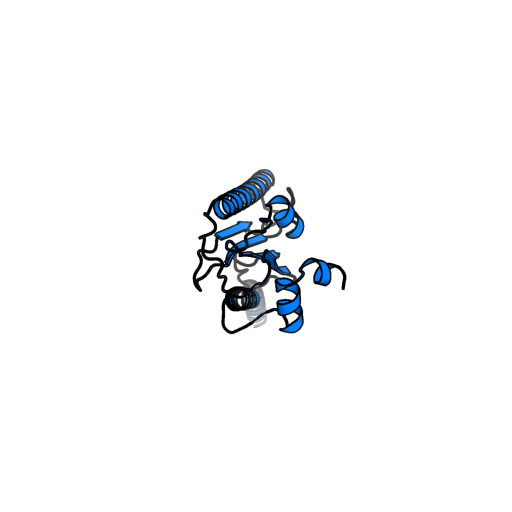 1
ATOM 704 O O . ASP A 1 94 ? -14.819 11.952 16.307 1.00 94.00 94 ASP A O 1
ATOM 708 N N . LEU A 1 95 ? -14.520 11.407 18.471 1.00 94.38 95 LEU A N 1
ATOM 709 C CA . LEU A 1 95 ? -13.064 11.349 18.386 1.00 94.38 95 LEU A CA 1
ATOM 710 C C . LEU A 1 95 ? -12.611 10.250 17.416 1.00 94.38 95 LEU A C 1
ATOM 712 O O . LEU A 1 95 ? -11.705 10.473 16.614 1.00 94.38 95 LEU A O 1
ATOM 716 N N . ARG A 1 96 ? -13.267 9.081 17.431 1.00 94.19 96 ARG A N 1
ATOM 717 C CA . ARG A 1 96 ? -12.976 8.004 16.476 1.00 94.19 96 ARG A CA 1
ATOM 718 C C . ARG A 1 96 ? -13.185 8.464 15.034 1.00 94.19 96 ARG A C 1
ATOM 720 O O . ARG A 1 96 ? -12.292 8.291 14.207 1.00 94.19 96 ARG A O 1
ATOM 727 N N . LYS A 1 97 ? -14.321 9.100 14.735 1.00 94.88 97 LYS A N 1
ATOM 728 C CA . LYS A 1 97 ? -14.616 9.638 13.395 1.00 94.88 97 LYS A CA 1
ATOM 729 C C . LYS A 1 97 ? -13.575 10.662 12.947 1.00 94.88 97 LYS A C 1
ATOM 731 O O . LYS A 1 97 ? -13.185 10.668 11.780 1.00 94.88 97 LYS A O 1
ATOM 736 N N . GLN A 1 98 ? -13.097 11.510 13.858 1.00 95.25 98 GLN A N 1
ATOM 737 C CA . GLN A 1 98 ? -12.012 12.450 13.567 1.00 95.25 98 GLN A CA 1
ATOM 738 C C . GLN A 1 98 ? -10.701 11.728 13.229 1.00 95.25 98 GLN A C 1
ATOM 740 O O . GLN A 1 98 ? -10.079 12.076 12.228 1.00 95.25 98 GLN A O 1
ATOM 745 N N . LYS A 1 99 ? -10.323 10.684 13.982 1.00 95.81 99 LYS A N 1
ATOM 746 C CA . LYS A 1 99 ? -9.129 9.867 13.695 1.00 95.81 99 LYS A CA 1
ATOM 747 C C . LYS A 1 99 ? -9.203 9.187 12.329 1.00 95.81 99 LYS A C 1
ATOM 749 O O . LYS A 1 99 ? -8.228 9.222 11.586 1.00 95.81 99 LYS A O 1
ATOM 754 N N . VAL A 1 100 ? -10.358 8.627 11.961 1.00 96.25 100 VAL A N 1
ATOM 755 C CA . VAL A 1 100 ? -10.564 8.013 10.634 1.00 96.25 100 VAL A CA 1
ATOM 756 C C . VAL A 1 100 ? -10.424 9.052 9.515 1.00 96.25 100 VAL A C 1
ATOM 758 O O . VAL A 1 100 ? -9.743 8.807 8.517 1.00 96.25 100 VAL A O 1
ATOM 761 N N . LYS A 1 101 ? -11.011 10.245 9.687 1.00 96.06 101 LYS A N 1
ATOM 762 C CA . LYS A 1 101 ? -10.867 11.351 8.725 1.00 96.06 101 LYS A CA 1
ATOM 763 C C . LYS A 1 101 ? -9.420 11.821 8.603 1.00 96.06 101 LYS A C 1
ATOM 765 O O . LYS A 1 101 ? -8.950 12.044 7.490 1.00 96.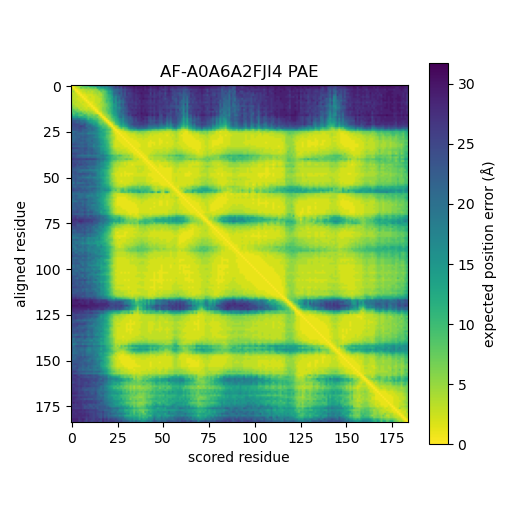06 101 LYS A O 1
ATOM 770 N N . GLN A 1 102 ? -8.716 11.960 9.724 1.00 96.25 102 GLN A N 1
ATOM 771 C CA . GLN A 1 102 ? -7.307 12.341 9.739 1.00 96.25 102 GLN A CA 1
ATOM 772 C C . GLN A 1 102 ? -6.451 11.299 9.019 1.00 96.25 102 GLN A C 1
ATOM 774 O O . GLN A 1 102 ? -5.711 11.667 8.116 1.00 96.25 102 GLN A O 1
ATOM 779 N N . PHE A 1 103 ? -6.622 10.016 9.335 1.00 96.94 103 PHE A N 1
ATOM 780 C CA . PHE A 1 103 ? -5.938 8.915 8.660 1.00 96.94 103 PHE A CA 1
ATOM 781 C C . PHE A 1 103 ? -6.158 8.941 7.137 1.00 96.94 103 PHE A C 1
ATOM 783 O O . PHE A 1 103 ? -5.207 8.844 6.363 1.00 96.94 103 PHE A O 1
ATOM 790 N N . SER A 1 104 ? -7.402 9.165 6.700 1.00 96.44 104 SER A N 1
ATOM 791 C CA . SER A 1 104 ? -7.751 9.268 5.274 1.00 96.44 104 SER A CA 1
ATOM 792 C C . SER A 1 104 ? -7.075 10.469 4.597 1.00 96.44 104 SER A C 1
ATOM 794 O O . SER A 1 104 ? -6.568 10.370 3.476 1.00 96.44 104 SER A O 1
ATOM 796 N N . LYS A 1 105 ? -7.035 11.615 5.290 1.00 96.56 105 LYS A N 1
ATOM 797 C CA . LYS A 1 105 ? -6.376 12.839 4.818 1.00 96.56 105 LYS A CA 1
ATOM 798 C C . LYS A 1 105 ? -4.859 12.673 4.748 1.00 96.56 105 LYS A C 1
ATOM 800 O O . LYS A 1 105 ? -4.253 13.124 3.781 1.00 96.56 105 LYS A O 1
ATOM 805 N N . GLU A 1 106 ? -4.259 12.037 5.750 1.00 96.25 106 GLU A N 1
ATOM 806 C CA . GLU A 1 106 ? -2.829 11.734 5.790 1.00 96.25 106 GLU A CA 1
ATOM 807 C C . GLU A 1 106 ? -2.441 10.843 4.615 1.00 96.25 106 GLU A C 1
ATOM 809 O O . GLU A 1 106 ? -1.561 11.226 3.851 1.00 96.25 106 GLU A O 1
ATOM 814 N N . LEU A 1 107 ? -3.151 9.733 4.391 1.00 96.81 107 LEU A N 1
ATOM 815 C CA . LEU A 1 107 ? -2.895 8.867 3.239 1.00 96.81 107 LEU A CA 1
ATOM 816 C C . LEU A 1 107 ? -2.993 9.644 1.917 1.00 96.81 107 LEU A C 1
ATOM 818 O O . LEU A 1 107 ? -2.080 9.590 1.098 1.00 96.81 107 LEU A O 1
ATOM 822 N N . SER A 1 108 ? -4.062 10.425 1.736 1.00 96.50 108 SER A N 1
ATOM 823 C CA . SER A 1 108 ? -4.268 11.231 0.523 1.00 96.50 108 SER A CA 1
ATOM 824 C C . SER A 1 108 ? -3.133 12.231 0.283 1.00 96.50 108 SER A C 1
ATOM 826 O O . SER A 1 108 ? -2.654 12.382 -0.843 1.00 96.50 108 SER A O 1
ATOM 828 N N . ALA A 1 109 ? -2.676 12.907 1.340 1.00 94.69 109 ALA A N 1
ATOM 829 C CA . ALA A 1 109 ? -1.572 13.856 1.256 1.00 94.69 109 ALA A CA 1
ATOM 830 C C . ALA A 1 109 ? -0.267 13.160 0.851 1.00 94.69 109 ALA A C 1
ATOM 832 O O . ALA A 1 109 ? 0.459 13.665 -0.001 1.00 94.69 109 ALA A O 1
ATOM 833 N N . GLN A 1 110 ? 0.003 11.985 1.415 1.00 92.50 110 GLN A N 1
ATOM 834 C CA . GLN A 1 110 ? 1.216 11.223 1.136 1.00 92.50 110 GLN A CA 1
ATOM 835 C C . GLN A 1 110 ? 1.257 10.694 -0.299 1.00 92.50 110 GLN A C 1
ATOM 837 O O . GLN A 1 110 ? 2.273 10.838 -0.976 1.00 92.50 110 GLN A O 1
ATOM 842 N N . LEU A 1 111 ? 0.137 10.175 -0.807 1.00 93.38 111 LEU A N 1
ATOM 843 C CA . LEU A 1 111 ? 0.015 9.770 -2.211 1.00 93.38 111 LEU A CA 1
ATOM 844 C C . LEU A 1 111 ? 0.165 10.964 -3.160 1.00 93.38 111 LEU A C 1
ATOM 846 O O . LEU A 1 111 ? 0.827 10.860 -4.187 1.00 93.38 111 LEU A O 1
ATOM 850 N N . THR A 1 112 ? -0.371 12.129 -2.784 1.00 92.00 112 THR A N 1
ATOM 851 C CA . THR A 1 112 ? -0.201 13.366 -3.563 1.00 92.00 112 THR A CA 1
ATOM 852 C C . THR A 1 112 ? 1.261 13.809 -3.610 1.00 92.00 112 THR A C 1
ATOM 854 O O . THR A 1 112 ? 1.737 14.250 -4.652 1.00 92.00 112 THR A O 1
ATOM 857 N N . VAL A 1 113 ? 1.985 13.722 -2.489 1.00 89.69 113 VAL A N 1
ATOM 858 C CA . VAL A 1 113 ? 3.424 14.025 -2.448 1.00 89.69 113 VAL A CA 1
ATOM 859 C C . VAL A 1 113 ? 4.198 13.034 -3.310 1.00 89.69 113 VAL A C 1
ATOM 861 O O . VAL A 1 113 ? 5.065 13.456 -4.069 1.00 89.69 113 VAL A O 1
ATOM 864 N N . LEU A 1 114 ? 3.861 11.745 -3.238 1.00 88.38 114 LEU A N 1
ATOM 865 C CA . LEU A 1 114 ? 4.491 10.707 -4.046 1.00 88.38 114 LEU A CA 1
ATOM 866 C C . LEU A 1 114 ? 4.297 10.953 -5.546 1.00 88.38 114 LEU A C 1
ATOM 868 O O . LEU A 1 114 ? 5.276 10.927 -6.277 1.00 88.38 114 LEU A O 1
ATOM 872 N N . ALA A 1 115 ? 3.077 11.275 -5.980 1.00 85.94 115 ALA A N 1
ATOM 873 C CA . ALA A 1 115 ? 2.767 11.578 -7.378 1.00 85.94 115 ALA A CA 1
ATOM 874 C C . ALA A 1 115 ? 3.448 12.853 -7.904 1.00 85.94 115 ALA A C 1
ATOM 876 O O . ALA A 1 115 ? 3.601 13.029 -9.108 1.00 85.94 115 ALA A O 1
ATOM 877 N N . LYS A 1 116 ? 3.844 13.760 -7.002 1.00 83.44 116 LYS A N 1
ATOM 878 C CA . LYS A 1 116 ? 4.593 14.981 -7.329 1.00 83.44 116 LYS A CA 1
ATOM 879 C C . LYS A 1 116 ? 6.103 14.808 -7.264 1.00 83.44 116 LYS A C 1
ATOM 881 O O . LYS A 1 116 ? 6.811 15.727 -7.671 1.00 83.44 116 LYS A O 1
ATOM 886 N N . ARG A 1 117 ? 6.615 13.706 -6.705 1.00 75.69 117 ARG A N 1
ATOM 887 C CA . ARG A 1 117 ? 8.043 13.410 -6.822 1.00 75.69 117 ARG A CA 1
ATOM 888 C C . ARG A 1 117 ? 8.280 13.219 -8.310 1.00 75.69 117 ARG A C 1
ATOM 890 O O . ARG A 1 117 ? 7.708 12.299 -8.883 1.00 75.69 117 ARG A O 1
ATOM 897 N N . ASP A 1 118 ? 9.053 14.124 -8.915 1.00 58.91 118 ASP A N 1
ATOM 898 C CA . ASP A 1 118 ? 9.489 13.977 -10.300 1.00 58.91 118 ASP A CA 1
ATOM 899 C C . ASP A 1 118 ? 9.923 12.526 -10.466 1.00 58.91 118 ASP A C 1
ATOM 901 O O . ASP A 1 118 ? 10.814 12.074 -9.737 1.00 58.91 118 ASP A O 1
ATOM 905 N N . SER A 1 119 ? 9.254 11.797 -11.366 1.00 57.88 119 SER A N 1
ATOM 906 C CA . SER A 1 119 ? 9.715 10.497 -11.828 1.00 57.88 119 SER A CA 1
ATOM 907 C C . SER A 1 119 ? 11.157 10.737 -12.228 1.00 57.88 119 SER A C 1
ATOM 909 O O . SER A 1 119 ? 11.420 11.425 -13.225 1.00 57.88 119 SER A O 1
ATOM 911 N N . ILE A 1 120 ? 12.100 10.327 -11.376 1.00 55.47 120 ILE A N 1
ATOM 912 C CA . ILE A 1 120 ? 13.515 10.519 -11.647 1.00 55.47 120 ILE A CA 1
ATOM 913 C C . ILE A 1 120 ? 13.665 9.912 -13.033 1.00 55.47 120 ILE A C 1
ATOM 915 O O . ILE A 1 120 ? 13.327 8.748 -13.209 1.00 55.47 120 ILE A O 1
ATOM 919 N N . ARG A 1 121 ? 14.079 10.714 -14.025 1.00 50.84 121 ARG A N 1
ATOM 920 C CA . ARG A 1 121 ? 14.129 10.378 -15.468 1.00 50.84 121 ARG A CA 1
ATOM 921 C C . ARG A 1 121 ? 14.972 9.135 -15.815 1.00 50.84 121 ARG A C 1
ATOM 923 O O . ARG A 1 121 ? 15.344 8.917 -16.963 1.00 50.84 121 ARG A O 1
ATOM 930 N N . LYS A 1 122 ? 15.351 8.344 -14.823 1.00 57.50 122 LYS A N 1
ATOM 931 C CA . LYS A 1 122 ? 15.979 7.049 -14.943 1.00 57.50 122 LYS A CA 1
ATOM 932 C C . LYS A 1 122 ? 14.874 6.012 -15.129 1.00 57.50 122 LYS A C 1
ATOM 934 O O . LYS A 1 122 ? 14.207 5.640 -14.175 1.00 57.50 122 LYS A O 1
ATOM 939 N N . ALA A 1 123 ? 14.732 5.533 -16.361 1.00 63.19 123 ALA A N 1
ATOM 940 C CA . ALA A 1 123 ? 13.895 4.391 -16.736 1.00 63.19 123 ALA A CA 1
ATOM 941 C C . ALA A 1 123 ? 14.486 3.064 -16.213 1.00 63.19 123 ALA A C 1
ATOM 943 O O . ALA A 1 123 ? 14.799 2.166 -16.988 1.00 63.19 123 ALA A O 1
ATOM 944 N N . LYS A 1 124 ? 14.805 3.005 -14.917 1.00 78.19 124 LYS A N 1
ATOM 945 C CA . LYS A 1 124 ? 15.467 1.869 -14.278 1.00 78.19 124 LYS A CA 1
ATOM 946 C C . LYS A 1 124 ? 14.847 1.651 -12.906 1.00 78.19 124 LYS A C 1
ATOM 948 O O . LYS A 1 124 ? 15.123 2.437 -12.005 1.00 78.19 124 LYS A O 1
ATOM 953 N N . SER A 1 125 ? 14.085 0.580 -12.737 1.00 82.88 125 SER A N 1
ATOM 954 C CA . SER A 1 125 ? 13.552 0.146 -11.445 1.00 82.88 125 SER A CA 1
ATOM 955 C C . SER A 1 125 ? 14.204 -1.151 -10.976 1.00 82.88 125 SER A C 1
ATOM 957 O O . SER A 1 125 ? 14.558 -2.028 -11.764 1.00 82.88 125 SER A O 1
ATOM 959 N N . ILE A 1 126 ? 14.368 -1.273 -9.658 1.00 88.69 126 ILE A N 1
ATOM 960 C CA . ILE A 1 126 ? 14.724 -2.526 -8.987 1.00 88.69 126 ILE A CA 1
ATOM 961 C C . ILE A 1 126 ? 13.446 -3.088 -8.348 1.00 88.69 126 ILE A C 1
ATOM 963 O O . ILE A 1 126 ? 13.192 -2.915 -7.150 1.00 88.69 126 ILE A O 1
ATOM 967 N N . VAL A 1 127 ? 12.606 -3.737 -9.151 1.00 90.62 127 VAL A N 1
ATOM 968 C CA . VAL A 1 127 ? 11.271 -4.223 -8.773 1.00 90.62 127 VAL A CA 1
ATOM 969 C C . VAL A 1 127 ? 11.372 -5.461 -7.881 1.00 90.62 127 VAL A C 1
ATOM 971 O O . VAL A 1 127 ? 10.933 -5.434 -6.731 1.00 90.62 127 VAL A O 1
ATOM 974 N N . PHE A 1 128 ? 12.000 -6.538 -8.358 1.00 90.44 128 PHE A N 1
ATOM 975 C CA . PHE A 1 128 ? 12.057 -7.846 -7.706 1.00 90.44 128 PHE A CA 1
ATOM 976 C C . PHE A 1 128 ? 12.571 -7.740 -6.275 1.00 90.44 128 PHE A C 1
ATOM 978 O O . PHE A 1 128 ? 11.943 -8.238 -5.338 1.00 90.44 128 PHE A O 1
ATOM 985 N N . ARG A 1 129 ? 13.706 -7.060 -6.081 1.00 89.69 129 ARG A N 1
ATOM 986 C CA . ARG A 1 129 ? 14.312 -6.935 -4.753 1.00 89.69 129 ARG A CA 1
ATOM 987 C C . ARG A 1 129 ? 13.442 -6.108 -3.812 1.00 89.69 129 ARG A C 1
ATOM 989 O O . ARG A 1 129 ? 13.310 -6.479 -2.643 1.00 89.69 129 ARG A O 1
ATOM 996 N N . THR A 1 130 ? 12.837 -5.029 -4.306 1.00 91.25 130 THR A N 1
ATOM 997 C CA . THR A 1 130 ? 11.933 -4.182 -3.517 1.00 91.25 130 THR A CA 1
ATOM 998 C C . THR A 1 130 ? 10.697 -4.970 -3.090 1.00 91.25 130 THR A C 1
ATOM 1000 O O . THR A 1 130 ? 10.381 -5.016 -1.898 1.00 91.25 130 THR A O 1
ATOM 1003 N N . CYS A 1 131 ? 10.079 -5.702 -4.020 1.00 92.44 131 CYS A N 1
ATOM 1004 C CA . CYS A 1 131 ? 8.959 -6.603 -3.758 1.00 92.44 131 CYS A CA 1
ATOM 1005 C C . CYS A 1 131 ? 9.322 -7.690 -2.742 1.00 92.44 131 CYS A C 1
ATOM 1007 O O . CYS A 1 131 ? 8.631 -7.861 -1.736 1.00 92.44 131 CYS A O 1
ATOM 1009 N N . ALA A 1 132 ? 10.441 -8.389 -2.944 1.00 92.56 132 ALA A N 1
ATOM 1010 C CA . ALA A 1 132 ? 10.893 -9.447 -2.048 1.00 92.56 132 ALA A CA 1
ATOM 1011 C C . ALA A 1 132 ? 11.162 -8.916 -0.634 1.00 92.56 132 ALA A C 1
ATOM 1013 O O . ALA A 1 132 ? 10.765 -9.538 0.352 1.00 92.56 132 ALA A O 1
ATOM 1014 N N . LYS A 1 133 ? 11.804 -7.749 -0.504 1.00 92.31 133 LYS A N 1
ATOM 1015 C CA . LYS A 1 133 ? 12.056 -7.101 0.791 1.00 92.31 133 LYS A CA 1
ATOM 1016 C C . LYS A 1 133 ? 10.751 -6.709 1.482 1.00 92.31 133 LYS A C 1
ATOM 1018 O O . LYS A 1 133 ? 10.602 -6.972 2.678 1.00 92.31 133 LYS A O 1
ATOM 1023 N N . ALA A 1 134 ? 9.809 -6.120 0.748 1.00 92.75 134 ALA A N 1
ATOM 1024 C CA . ALA A 1 134 ? 8.507 -5.721 1.268 1.00 92.75 134 ALA A CA 1
ATOM 1025 C C . ALA A 1 134 ? 7.698 -6.928 1.763 1.00 92.75 134 ALA A C 1
ATOM 1027 O O . ALA A 1 134 ? 7.254 -6.938 2.911 1.00 92.75 134 ALA A O 1
ATOM 1028 N N . LEU A 1 135 ? 7.591 -7.981 0.949 1.00 93.75 135 LEU A N 1
ATOM 1029 C CA . LEU A 1 135 ? 6.887 -9.219 1.292 1.00 93.75 135 LEU A CA 1
ATOM 1030 C C . LEU A 1 135 ? 7.533 -9.939 2.481 1.00 93.75 135 LEU A C 1
ATOM 1032 O O . LEU A 1 135 ? 6.832 -10.343 3.408 1.00 93.75 135 LEU A O 1
ATOM 1036 N N . ASN A 1 136 ? 8.866 -10.038 2.507 1.00 94.62 136 ASN A N 1
ATOM 1037 C CA . ASN A 1 136 ? 9.600 -10.627 3.631 1.00 94.62 136 ASN A CA 1
ATOM 1038 C C . ASN A 1 136 ? 9.450 -9.823 4.925 1.00 94.62 136 ASN A C 1
ATOM 1040 O O . ASN A 1 136 ? 9.454 -10.393 6.014 1.00 94.62 136 ASN A O 1
ATOM 1044 N N . THR A 1 137 ? 9.354 -8.498 4.830 1.00 91.94 137 THR A N 1
ATOM 1045 C CA . THR A 1 137 ? 9.111 -7.650 6.003 1.00 91.94 137 THR A CA 1
ATOM 1046 C C . THR A 1 137 ? 7.683 -7.841 6.495 1.00 91.94 137 THR A C 1
ATOM 1048 O O . THR A 1 137 ? 7.465 -8.070 7.682 1.00 91.94 137 THR A O 1
ATOM 1051 N N . LEU A 1 138 ? 6.711 -7.804 5.582 1.00 92.00 138 LEU A N 1
ATOM 1052 C CA . LEU A 1 138 ? 5.295 -7.963 5.888 1.00 92.00 138 LEU A CA 1
ATOM 1053 C C . LEU A 1 138 ? 5.000 -9.333 6.517 1.00 92.00 138 LEU A C 1
ATOM 1055 O O . LEU A 1 138 ? 4.294 -9.407 7.525 1.00 92.00 138 LEU A O 1
ATOM 1059 N N . SER A 1 139 ? 5.585 -10.415 5.995 1.00 91.50 139 SER A N 1
ATOM 1060 C CA . SER A 1 139 ? 5.389 -11.768 6.531 1.00 91.50 139 SER A CA 1
ATOM 1061 C C . SER A 1 139 ? 5.832 -11.887 7.993 1.00 91.50 139 SER A C 1
ATOM 1063 O O . SER A 1 139 ? 5.133 -12.516 8.786 1.00 91.50 139 SER A O 1
ATOM 1065 N N . LYS A 1 140 ? 6.911 -11.193 8.377 1.00 90.31 140 LYS A N 1
ATOM 1066 C CA . LYS A 1 140 ? 7.487 -11.207 9.732 1.00 90.31 140 LYS A CA 1
ATOM 1067 C C . LYS A 1 140 ? 6.759 -10.331 10.751 1.00 90.31 140 LYS A C 1
ATOM 1069 O O . LYS A 1 140 ? 7.006 -10.482 11.945 1.00 90.31 140 LYS A O 1
ATOM 1074 N N . LYS A 1 141 ? 5.896 -9.405 10.321 1.00 86.56 141 LYS A N 1
ATOM 1075 C CA . LYS A 1 141 ? 5.195 -8.518 11.261 1.00 86.56 141 LYS A CA 1
ATOM 1076 C C . LYS A 1 141 ? 4.247 -9.296 12.191 1.00 86.56 141 LYS A C 1
ATOM 1078 O O . LYS A 1 141 ? 3.608 -10.245 11.733 1.00 86.56 141 LYS A O 1
ATOM 1083 N N . PRO A 1 142 ? 4.110 -8.920 13.470 1.00 82.31 142 PRO A N 1
ATOM 1084 C CA . PRO A 1 142 ? 3.115 -9.521 14.352 1.00 82.31 142 PRO A CA 1
ATOM 1085 C C . PRO A 1 142 ? 1.699 -9.283 13.814 1.00 82.31 142 PRO A C 1
ATOM 1087 O O . PRO A 1 142 ? 1.347 -8.162 13.469 1.00 82.31 142 PRO A O 1
ATOM 1090 N N . ALA A 1 143 ? 0.885 -10.332 13.745 1.00 74.31 143 ALA A N 1
ATOM 1091 C CA . ALA A 1 143 ? -0.503 -10.256 13.297 1.00 74.31 143 ALA A CA 1
ATOM 1092 C C . ALA A 1 143 ? -1.452 -10.457 14.479 1.00 74.31 143 ALA A C 1
ATOM 1094 O O . ALA A 1 143 ? -1.226 -11.338 15.310 1.00 74.31 143 ALA A O 1
ATOM 1095 N N . SER A 1 144 ? -2.537 -9.679 14.533 1.00 76.38 144 SER A N 1
ATOM 1096 C CA . SER A 1 144 ? -3.680 -10.049 15.367 1.00 76.38 144 SER A CA 1
ATOM 1097 C C . SER A 1 144 ? -4.319 -11.340 14.837 1.00 76.38 144 SER A C 1
ATOM 1099 O O . SER A 1 144 ? -4.114 -11.746 13.689 1.00 76.38 144 SER A O 1
ATOM 1101 N N . HIS A 1 145 ? -5.101 -12.012 15.681 1.00 70.81 145 HIS A N 1
ATOM 1102 C CA . HIS A 1 145 ? -5.901 -13.153 15.249 1.00 70.81 145 HIS A CA 1
ATOM 1103 C C . HIS A 1 145 ? -6.836 -12.706 14.108 1.00 70.81 145 HIS A C 1
ATOM 1105 O O . HIS A 1 145 ? -7.666 -11.823 14.315 1.00 70.81 145 HIS A O 1
ATOM 1111 N N . ASN A 1 146 ? -6.689 -13.310 12.922 1.00 77.44 146 ASN A N 1
ATOM 1112 C CA . ASN A 1 146 ? -7.347 -12.943 11.655 1.00 77.44 146 ASN A CA 1
ATOM 1113 C C . ASN A 1 146 ? -6.844 -11.663 10.955 1.00 77.44 146 ASN A C 1
ATOM 1115 O O . ASN A 1 146 ? -7.558 -11.130 10.104 1.00 77.44 146 ASN A O 1
ATOM 1119 N N . ALA A 1 147 ? -5.637 -11.170 11.256 1.00 86.31 147 ALA A N 1
ATOM 1120 C CA . ALA A 1 147 ? -5.096 -10.021 10.530 1.00 86.31 147 ALA A CA 1
ATOM 1121 C C . ALA A 1 147 ? -4.900 -10.330 9.039 1.00 86.31 147 ALA A C 1
ATOM 1123 O O . ALA A 1 147 ? -4.299 -11.345 8.669 1.00 86.31 147 ALA A O 1
ATOM 1124 N N . ARG A 1 148 ? -5.342 -9.413 8.175 1.00 92.31 148 ARG A N 1
ATOM 1125 C CA . ARG A 1 148 ? -5.100 -9.492 6.732 1.00 92.31 148 ARG A CA 1
ATOM 1126 C C . ARG A 1 148 ? -3.824 -8.736 6.383 1.00 92.31 148 ARG A C 1
ATOM 1128 O O . ARG A 1 148 ? -3.723 -7.542 6.647 1.00 92.31 148 ARG A O 1
ATOM 1135 N N . LYS A 1 149 ? -2.867 -9.411 5.750 1.00 93.81 149 LYS A N 1
ATOM 1136 C CA . LYS A 1 149 ? -1.640 -8.795 5.229 1.00 93.81 149 LYS A CA 1
ATOM 1137 C C . LYS A 1 149 ? -1.669 -8.812 3.714 1.00 93.81 149 LYS A C 1
ATOM 1139 O O . LYS A 1 149 ? -1.814 -9.881 3.129 1.00 93.81 149 LYS A O 1
ATOM 1144 N N . VAL A 1 150 ? -1.534 -7.652 3.085 1.00 94.81 150 VAL A N 1
ATOM 1145 C CA . VAL A 1 150 ? -1.591 -7.534 1.625 1.00 94.81 150 VAL A CA 1
ATOM 1146 C C . VAL A 1 150 ? -0.458 -6.657 1.115 1.00 94.81 150 VAL A C 1
ATOM 1148 O O . VAL A 1 150 ? -0.142 -5.633 1.714 1.00 94.81 150 VAL A O 1
ATOM 1151 N N . CYS A 1 151 ? 0.130 -7.058 -0.008 1.00 95.44 151 CYS A N 1
ATOM 1152 C CA . CYS A 1 151 ? 1.016 -6.224 -0.806 1.00 95.44 151 CYS A CA 1
ATOM 1153 C C . CYS A 1 151 ? 0.311 -5.917 -2.133 1.00 95.44 151 CYS A C 1
ATOM 1155 O O . CYS A 1 151 ? -0.071 -6.852 -2.834 1.00 95.44 151 CYS A O 1
ATOM 1157 N N . ILE A 1 152 ? 0.112 -4.641 -2.453 1.00 95.62 152 ILE A N 1
ATOM 1158 C CA . ILE A 1 152 ? -0.380 -4.178 -3.754 1.00 95.62 152 ILE A CA 1
ATOM 1159 C C . ILE A 1 152 ? 0.792 -3.538 -4.483 1.00 95.62 152 ILE A C 1
ATOM 1161 O O . ILE A 1 152 ? 1.548 -2.775 -3.884 1.00 95.62 152 ILE A O 1
ATOM 1165 N N . ILE A 1 153 ? 0.945 -3.856 -5.763 1.00 94.56 153 ILE A N 1
ATOM 1166 C CA . ILE A 1 153 ? 2.068 -3.412 -6.582 1.00 94.56 153 ILE A CA 1
ATOM 1167 C C . ILE A 1 153 ? 1.500 -2.647 -7.775 1.00 94.56 153 ILE A C 1
ATOM 1169 O O . ILE A 1 153 ? 0.741 -3.210 -8.556 1.00 94.56 153 ILE A O 1
ATOM 1173 N N . TYR A 1 154 ? 1.866 -1.374 -7.888 1.00 93.81 154 TYR A N 1
ATOM 1174 C CA . TYR A 1 154 ? 1.600 -0.514 -9.037 1.00 93.81 154 TYR A CA 1
ATOM 1175 C C . TYR A 1 154 ? 2.911 -0.353 -9.806 1.00 93.81 154 TYR A C 1
ATOM 1177 O O . TYR A 1 154 ? 3.772 0.420 -9.392 1.00 93.81 154 TYR A O 1
ATOM 1185 N N . SER A 1 155 ? 3.099 -1.161 -10.845 1.00 90.19 155 SER A N 1
ATOM 1186 C CA . SER A 1 155 ? 4.312 -1.209 -11.668 1.00 90.19 155 SER A CA 1
ATOM 1187 C C . SER A 1 155 ? 4.011 -1.999 -12.939 1.00 90.19 155 SER A C 1
ATOM 1189 O O . SER A 1 155 ? 3.263 -2.978 -12.884 1.00 90.19 155 SER A O 1
ATOM 1191 N N . ASP A 1 156 ? 4.645 -1.625 -14.044 1.00 87.19 156 ASP A N 1
ATOM 1192 C CA . ASP A 1 156 ? 4.773 -2.441 -15.254 1.00 87.19 156 ASP A CA 1
ATOM 1193 C C . ASP A 1 156 ? 5.652 -3.695 -15.058 1.00 87.19 156 ASP A C 1
ATOM 1195 O O . ASP A 1 156 ? 5.794 -4.504 -15.972 1.00 87.19 156 ASP A O 1
ATOM 1199 N N . LEU A 1 157 ? 6.239 -3.884 -13.870 1.00 88.56 157 LEU A N 1
ATOM 1200 C CA . LEU A 1 157 ? 7.120 -4.991 -13.498 1.00 88.56 157 LEU A CA 1
ATOM 1201 C C . LEU A 1 157 ? 8.385 -5.107 -14.369 1.00 88.56 157 LEU A C 1
ATOM 1203 O O . LEU A 1 157 ? 9.044 -6.154 -14.353 1.00 88.56 157 LEU A O 1
ATOM 1207 N N . LEU A 1 158 ? 8.746 -4.060 -15.119 1.00 85.94 158 LEU A N 1
ATOM 1208 C CA . LEU A 1 158 ? 9.946 -4.042 -15.947 1.00 85.94 158 LEU A CA 1
ATOM 1209 C C . LEU A 1 158 ? 11.187 -3.877 -15.068 1.00 85.94 158 LEU A C 1
ATOM 1211 O O . LEU A 1 158 ? 11.545 -2.797 -14.621 1.00 85.94 158 LEU A O 1
ATOM 1215 N N . GLU A 1 159 ? 11.875 -4.988 -14.830 1.00 85.00 159 GLU A N 1
ATOM 1216 C CA . GLU A 1 159 ? 13.068 -5.025 -13.992 1.00 85.00 159 GLU A CA 1
ATOM 1217 C C . GLU A 1 159 ? 14.308 -4.499 -14.735 1.00 85.00 159 GLU A C 1
ATOM 1219 O O . GLU A 1 159 ? 14.677 -5.002 -15.797 1.00 85.00 159 GLU A O 1
ATOM 1224 N N . HIS A 1 160 ? 15.028 -3.554 -14.124 1.00 79.12 160 HIS A N 1
ATOM 1225 C CA . HIS A 1 160 ? 16.353 -3.117 -14.572 1.00 79.12 160 HIS A CA 1
ATOM 1226 C C . HIS A 1 160 ? 17.466 -3.731 -13.705 1.00 79.12 160 HIS A C 1
ATOM 1228 O O . HIS A 1 160 ? 18.294 -3.038 -13.107 1.00 79.12 160 HIS A O 1
ATOM 1234 N N . SER A 1 161 ? 17.503 -5.061 -13.624 1.00 74.12 161 SER A N 1
ATOM 1235 C CA . SER A 1 161 ? 18.576 -5.820 -12.968 1.00 74.12 161 SER A CA 1
ATOM 1236 C C . SER A 1 161 ? 18.901 -7.109 -13.730 1.00 74.12 161 SER A C 1
ATOM 1238 O O . SER A 1 161 ? 18.478 -7.300 -14.865 1.00 74.12 161 SER A O 1
ATOM 1240 N N . SER A 1 162 ? 19.719 -7.991 -13.149 1.00 74.81 162 SER A N 1
ATOM 1241 C CA . SER A 1 162 ? 20.073 -9.275 -13.770 1.00 74.81 162 SER A CA 1
ATOM 1242 C C . SER A 1 162 ? 18.945 -10.315 -13.726 1.00 74.81 162 SER A C 1
ATOM 1244 O O . SER A 1 162 ? 19.134 -11.435 -14.195 1.00 74.81 162 SER A O 1
ATOM 1246 N N . VAL A 1 163 ? 17.811 -9.985 -13.108 1.00 78.62 163 VAL A N 1
ATOM 1247 C CA . VAL A 1 163 ? 16.605 -10.818 -13.048 1.00 78.62 163 VAL A CA 1
ATOM 1248 C C . VAL A 1 163 ? 15.559 -10.191 -13.971 1.00 78.62 163 VAL A C 1
ATOM 1250 O O . VAL A 1 163 ? 15.522 -8.977 -14.101 1.00 78.62 163 VAL A O 1
ATOM 1253 N N . SER A 1 164 ? 14.715 -10.997 -14.613 1.00 79.88 164 SER A N 1
ATOM 1254 C CA . SER A 1 164 ? 13.517 -10.507 -15.307 1.00 79.88 164 SER A CA 1
ATOM 1255 C C . SER A 1 164 ? 12.289 -11.166 -14.692 1.00 79.88 164 SER A C 1
ATOM 1257 O O . SER A 1 164 ? 12.327 -12.353 -14.359 1.00 79.88 164 SER A O 1
ATOM 1259 N N . LEU A 1 165 ? 11.224 -10.386 -14.503 1.00 83.44 165 LEU A N 1
ATOM 1260 C CA . LEU A 1 165 ? 9.915 -10.893 -14.075 1.00 83.44 165 LEU A CA 1
ATOM 1261 C C . LEU A 1 165 ? 9.096 -11.439 -15.253 1.00 83.44 165 LEU A C 1
ATOM 1263 O O . LEU A 1 165 ? 8.140 -12.181 -15.040 1.00 83.44 165 LEU A O 1
ATOM 1267 N N . TYR A 1 166 ? 9.502 -11.107 -16.478 1.00 82.31 166 TYR A N 1
ATOM 1268 C CA . TYR A 1 166 ? 8.928 -11.616 -17.714 1.00 82.31 166 TYR A CA 1
ATOM 1269 C C . TYR A 1 166 ? 9.732 -12.814 -18.216 1.00 82.31 166 TYR A C 1
ATOM 1271 O O . TYR A 1 166 ? 10.961 -12.846 -18.100 1.00 82.31 166 TYR A O 1
ATOM 1279 N N . ASP A 1 167 ? 9.062 -13.791 -18.827 1.00 85.56 167 ASP A N 1
ATOM 1280 C CA . ASP A 1 167 ? 9.783 -14.757 -19.648 1.00 85.56 167 ASP A CA 1
ATOM 1281 C C . ASP A 1 167 ? 10.354 -14.062 -20.895 1.00 85.56 167 ASP A C 1
ATOM 1283 O O . ASP A 1 167 ? 9.836 -13.049 -21.374 1.00 85.56 167 ASP A O 1
ATOM 1287 N N . SER A 1 168 ? 11.441 -14.609 -21.435 1.00 82.00 168 SER A N 1
ATOM 1288 C CA . SER A 1 168 ? 12.191 -13.962 -22.512 1.00 82.00 168 SER A CA 1
ATOM 1289 C C . SER A 1 168 ? 11.380 -13.759 -23.793 1.00 82.00 168 SER A C 1
ATOM 1291 O O . SER A 1 168 ? 11.606 -12.772 -24.490 1.00 82.00 168 SER A O 1
ATOM 1293 N N . LYS A 1 169 ? 10.429 -14.653 -24.103 1.00 84.19 169 LYS A N 1
ATOM 1294 C CA . LYS A 1 169 ? 9.600 -14.547 -25.311 1.00 84.19 169 LYS A CA 1
ATOM 1295 C C . LYS A 1 169 ? 8.555 -13.453 -25.152 1.00 84.19 169 LYS A C 1
ATOM 1297 O O . LYS A 1 169 ? 8.389 -12.649 -26.063 1.00 84.19 169 LYS A O 1
ATOM 1302 N N . THR A 1 170 ? 7.897 -13.394 -23.996 1.00 83.69 170 THR A N 1
ATOM 1303 C CA . THR A 1 170 ? 6.935 -12.330 -23.685 1.00 83.69 170 THR A CA 1
ATOM 1304 C C . THR A 1 170 ? 7.619 -10.972 -23.637 1.00 83.69 170 THR A C 1
ATOM 1306 O O . THR A 1 170 ? 7.091 -10.012 -24.182 1.00 83.69 170 THR A O 1
ATOM 1309 N N . GLN A 1 171 ? 8.827 -10.885 -23.072 1.00 81.81 171 GLN A N 1
ATOM 1310 C CA . GLN A 1 171 ? 9.596 -9.641 -23.068 1.00 81.81 171 GLN A CA 1
ATOM 1311 C C . GLN A 1 171 ? 9.985 -9.195 -24.486 1.00 81.81 171 GLN A C 1
ATOM 1313 O O . GLN A 1 171 ? 9.891 -8.016 -24.819 1.00 81.81 171 GLN A O 1
ATOM 1318 N N . GLU A 1 172 ? 10.409 -10.125 -25.344 1.00 83.31 172 GLU A N 1
ATOM 1319 C CA . GLU A 1 172 ? 10.707 -9.818 -26.744 1.00 83.31 172 GLU A CA 1
ATOM 1320 C C . GLU A 1 172 ? 9.456 -9.360 -27.508 1.00 83.31 172 GLU A C 1
ATOM 1322 O O . GLU A 1 172 ? 9.540 -8.422 -28.303 1.00 83.31 172 GLU A O 1
ATOM 1327 N N . LEU A 1 173 ? 8.303 -9.985 -27.244 1.00 84.50 173 LEU A N 1
ATOM 1328 C CA . LEU A 1 173 ? 7.028 -9.617 -27.851 1.00 84.50 173 LEU A CA 1
ATOM 1329 C C . LEU A 1 173 ? 6.553 -8.241 -27.371 1.00 84.50 173 LEU A C 1
ATOM 1331 O O . LEU A 1 173 ? 6.268 -7.398 -28.211 1.00 84.50 173 LEU A O 1
ATOM 1335 N N . LEU A 1 174 ? 6.587 -7.968 -26.062 1.00 82.12 174 LEU A N 1
ATOM 1336 C CA . LEU A 1 174 ? 6.290 -6.652 -25.478 1.00 82.12 174 LEU A CA 1
ATOM 1337 C C . LEU A 1 174 ? 7.127 -5.536 -26.115 1.00 82.12 174 LEU A C 1
ATOM 1339 O O . LEU A 1 174 ? 6.614 -4.456 -26.374 1.00 82.12 174 LEU A O 1
ATOM 1343 N N . ASN A 1 175 ? 8.405 -5.793 -26.403 1.00 80.12 175 ASN A N 1
ATOM 1344 C CA . ASN A 1 175 ? 9.287 -4.798 -27.017 1.00 80.12 175 ASN A CA 1
ATOM 1345 C C . ASN A 1 175 ? 9.004 -4.556 -28.510 1.00 80.12 175 ASN A C 1
ATOM 1347 O O . ASN A 1 175 ? 9.345 -3.492 -29.027 1.00 80.12 175 ASN A O 1
ATOM 1351 N N .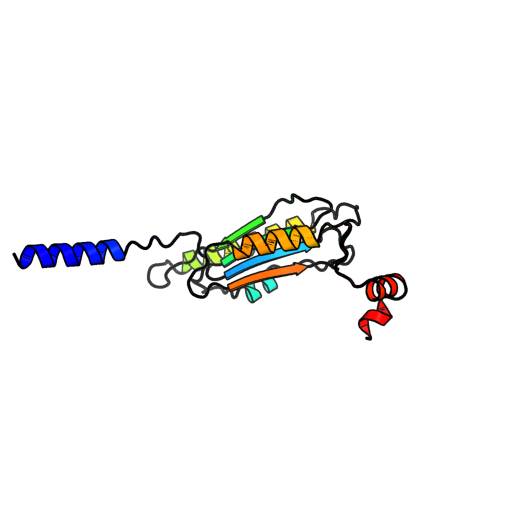 LYS A 1 176 ? 8.460 -5.550 -29.223 1.00 85.75 176 LYS A N 1
ATOM 1352 C CA . LYS A 1 176 ? 8.226 -5.494 -30.677 1.00 85.75 176 LYS A CA 1
ATOM 1353 C C . LYS A 1 176 ? 6.803 -5.072 -31.030 1.00 85.75 176 LYS A C 1
ATOM 1355 O O . LYS A 1 176 ? 6.626 -4.294 -31.961 1.00 85.75 176 LYS A O 1
ATOM 1360 N N . ASP A 1 177 ? 5.827 -5.621 -30.319 1.00 84.44 177 ASP A N 1
ATOM 1361 C CA . ASP A 1 177 ? 4.396 -5.431 -30.532 1.00 84.44 177 ASP A CA 1
ATOM 1362 C C . ASP A 1 177 ? 3.631 -5.638 -29.205 1.00 84.44 177 ASP A C 1
ATOM 1364 O O . ASP A 1 177 ? 3.189 -6.750 -28.896 1.00 84.44 177 ASP A O 1
ATOM 1368 N N . PRO A 1 178 ? 3.487 -4.578 -28.385 1.00 79.25 178 PRO A N 1
ATOM 1369 C CA . PRO A 1 178 ? 2.767 -4.649 -27.115 1.00 79.25 178 PRO A CA 1
ATOM 1370 C C . PRO A 1 178 ? 1.302 -5.101 -27.248 1.00 79.25 178 PRO A C 1
ATOM 1372 O O . PRO A 1 178 ? 0.775 -5.735 -26.332 1.00 79.25 178 PRO A O 1
ATOM 1375 N N . GLU A 1 179 ? 0.630 -4.806 -28.369 1.00 82.50 179 GLU A N 1
ATOM 1376 C CA . GLU A 1 179 ? -0.788 -5.148 -28.573 1.00 82.50 179 GLU A CA 1
ATOM 1377 C C . GLU A 1 179 ? -0.996 -6.659 -28.758 1.00 82.50 179 GLU A C 1
ATOM 1379 O O . GLU A 1 179 ? -2.014 -7.217 -28.331 1.00 82.50 179 GLU A O 1
ATOM 1384 N N . ALA A 1 180 ? -0.001 -7.352 -29.317 1.00 78.44 180 ALA A N 1
ATOM 1385 C CA . ALA A 1 180 ? -0.021 -8.806 -29.465 1.00 78.44 180 ALA A CA 1
ATOM 1386 C C . ALA A 1 180 ? -0.024 -9.550 -28.116 1.00 78.44 180 ALA A C 1
ATOM 1388 O O . ALA A 1 180 ? -0.514 -10.673 -28.032 1.00 78.44 180 ALA A O 1
ATOM 1389 N N . VAL A 1 181 ? 0.493 -8.933 -27.049 1.00 75.06 181 VAL A N 1
ATOM 1390 C CA . VAL A 1 181 ? 0.507 -9.521 -25.698 1.00 75.06 181 VAL A CA 1
ATOM 1391 C C . VAL A 1 181 ? -0.856 -9.381 -25.025 1.00 75.06 181 VAL A C 1
ATOM 1393 O O . VAL A 1 181 ? -1.290 -10.286 -24.324 1.00 75.06 181 VAL A O 1
ATOM 1396 N N . ALA A 1 182 ? -1.557 -8.269 -25.260 1.00 69.31 182 ALA A N 1
ATOM 1397 C CA . ALA A 1 182 ? -2.878 -8.013 -24.682 1.00 69.31 182 ALA A CA 1
ATOM 1398 C C . ALA A 1 182 ? -4.000 -8.869 -25.303 1.00 69.31 182 ALA A C 1
ATOM 1400 O O . ALA A 1 182 ? -5.100 -8.936 -24.755 1.00 69.31 182 ALA A O 1
ATOM 1401 N N . SER A 1 183 ? -3.737 -9.485 -26.459 1.00 61.22 183 SER A N 1
ATOM 1402 C CA . SER A 1 183 ? -4.694 -10.282 -27.235 1.00 61.22 183 SER A CA 1
ATOM 1403 C C . SER A 1 183 ? -4.481 -11.801 -27.139 1.00 61.22 183 SER A C 1
ATOM 1405 O O . SER A 1 183 ? -5.273 -12.549 -27.718 1.00 61.22 183 SER A O 1
ATOM 1407 N N . ALA A 1 184 ? -3.448 -12.248 -26.415 1.00 56.44 184 ALA A N 1
ATOM 1408 C CA . ALA A 1 184 ? -3.126 -13.655 -26.153 1.00 56.44 184 ALA A CA 1
ATOM 1409 C C . ALA A 1 184 ? -3.777 -14.169 -24.857 1.00 56.44 184 ALA A C 1
ATOM 1411 O O . ALA A 1 184 ? -4.181 -15.355 -24.848 1.00 56.44 184 ALA A O 1
#

Solvent-accessible surface area (backbone atoms only — not comparable to full-atom values): 10731 Å² total; per-residue (Å²): 114,71,69,61,54,53,52,50,50,53,50,51,55,58,62,66,66,66,68,75,75,61,87,81,44,28,48,28,38,39,37,37,38,37,30,49,37,46,91,81,61,72,78,80,53,51,66,62,54,34,56,74,66,63,62,50,77,83,59,41,70,11,37,34,44,35,41,33,58,32,33,74,56,98,76,60,83,63,46,78,45,70,40,73,58,54,56,82,91,78,52,60,65,70,61,47,36,49,53,48,52,48,45,52,50,50,46,38,51,51,47,52,52,56,75,63,48,73,52,59,91,51,85,32,25,42,44,68,65,50,51,50,52,51,51,58,51,58,70,69,49,76,65,39,95,84,36,46,76,48,78,48,76,42,60,89,61,68,42,61,59,101,58,65,81,56,57,72,66,59,48,54,38,50,75,75,42,53,67,65,63,80,74,110

Foldseek 3Di:
DVVVVVVVVVVVVVVVPPPPPPQPAFLEEEEEEFALLDPPFDQDALVVVCVVQVQDLQDQTKYKYKYFYWAQDDDTDIDIQIDTHDDPVPDDSVVSSVSSVVSSVSSRVVSVVSNPPNSPNPSATQQPSNVVVVVVVQVPDDYDDNRHYDYHYGDPQQHRDPDGPDDPVLVVCCVVPVVVNVVD

Secondary structure (DSSP, 8-state):
-HHHHHHHHHHHHHHHT-----TT--SEEEEEEEETT-TT--PPPHHHHHHHTT--TT--S-EEEEEEEE-SSS----EEEEE----TTTS-HHHHHHHHHHHHHHHHHHHHHHHHS---S---B-HHHHHHHHHHHHHHS---TT-EEEEEEES---B-SS--SS-HHHHHHHHH-HHHHHT-

Radius of gyration: 22.48 Å; Cα contacts (8 Å, |Δi|>4): 255; chains: 1; bounding box: 38×40×84 Å

Nearest PDB structures (foldseek):
  5dn6-assembly1_G  TM=1.852E-01  e=3.198E+00  Paracoccus denitrificans
  7pmy-assembly1_A  TM=2.824E-01  e=3.198E+00  Homo sapiens
  5z0y-assembly1_A-2  TM=1.871E-01  e=2.331E+00  Komagataella phaffii CBS 7435
  7s8u-assembly1_A  TM=2.738E-01  e=3.198E+00  Equus caballus
  5n6m-assembly1_A  TM=2.262E-01  e=6.413E+00  Pseudomonas aeruginosa PAO1

Sequence (184 aa):
MNKLILFAVIAAIAAGCTQQHSSDSFDIELVVLVDITDQHLIYPDAITLLEFAGVTADIYAGACITVIPITDGDYTEATLCKLPKENPLTVNKDLRKQKVKQFSKELSAQLTVLAKRDSIRKAKSIVFRTCAKALNTLSKKPASHNARKVCIIYSDLLEHSSVSLYDSKTQELLNKDPEAVASA